Protein AF-A0AAD6SIY8-F1 (afdb_monomer_lite)

Sequence (251 aa):
MPLCNQGYLGLGIYFLGVPHLKVHQGAWITDSIAPKNWSFYHSHKRNKKHCLQLMDQTQQLLMGIIALYLEADGGRGLPPSKLNQVGIFTETLHKIHVFIEAQQSSSQAKAFFRQSEMNTLLEDCLDGLQRGLEFFQVRTNMDSIMSMQEEAHRAHQEILDMIEALSDGTSTNRASLKTGLYSGSHNRSNSISMLPTEPQIFHGRESELADILKLFNQGIPKIVILGAGGMGKTSLARTLLHHPNITAQYQ

InterPro domains:
  IPR027417 P-loop containing nucleoside triphosphate hydrolase [G3DSA:3.40.50.300] (183-251)
  IPR027417 P-loop containing nucleoside triphosphate hydrolase [SSF52540] (186-247)
  IPR036537 Adaptor protein Cbl, N-terminal domain superfamily [G3DSA:1.20.930.20] (32-142)
  IPR059179 MLKL-like, MCAfunc domain [cd21037] (45-167)

Structure (mmCIF, N/CA/C/O backbone):
data_AF-A0AAD6SIY8-F1
#
_entry.id   AF-A0AAD6SIY8-F1
#
loop_
_atom_site.group_PDB
_atom_site.id
_atom_site.type_symbol
_atom_site.label_atom_id
_atom_site.label_alt_id
_atom_site.label_comp_id
_atom_site.label_asym_id
_atom_site.label_entity_id
_atom_site.label_seq_id
_atom_site.pdbx_PDB_ins_code
_atom_site.Cartn_x
_atom_site.Cartn_y
_atom_site.Cartn_z
_atom_site.occupancy
_atom_site.B_iso_or_equiv
_atom_site.auth_seq_id
_atom_site.auth_comp_id
_atom_site.auth_asym_id
_atom_site.auth_atom_id
_atom_site.pdbx_PDB_model_num
ATOM 1 N N . MET A 1 1 ? -1.945 -32.437 26.497 1.00 35.28 1 MET A N 1
ATOM 2 C CA . MET A 1 1 ? -0.584 -32.243 25.957 1.00 35.28 1 MET A CA 1
ATOM 3 C C . MET A 1 1 ? -0.587 -30.991 25.094 1.00 35.28 1 MET A C 1
ATOM 5 O O . MET A 1 1 ? -1.272 -31.012 24.080 1.00 35.28 1 MET A O 1
ATOM 9 N N . PRO A 1 2 ? 0.068 -29.893 25.503 1.00 43.50 2 PRO A N 1
ATOM 10 C CA . PRO A 1 2 ? 0.175 -28.692 24.687 1.00 43.50 2 PRO A CA 1
ATOM 11 C C . PRO A 1 2 ? 1.605 -28.528 24.165 1.00 43.50 2 PRO A C 1
ATOM 13 O O . PRO A 1 2 ? 2.541 -28.465 24.951 1.00 43.50 2 PRO A O 1
ATOM 16 N N . LEU A 1 3 ? 1.768 -28.409 22.852 1.00 33.91 3 LEU A N 1
ATOM 17 C CA . LEU A 1 3 ? 2.932 -27.777 22.236 1.00 33.91 3 LEU A CA 1
ATOM 18 C C . LEU A 1 3 ? 2.457 -27.134 20.934 1.00 33.91 3 LEU A C 1
ATOM 20 O O . LEU A 1 3 ? 2.215 -27.826 19.952 1.00 33.91 3 LEU A O 1
ATOM 24 N N . CYS A 1 4 ? 2.331 -25.810 20.920 1.00 31.39 4 CYS A N 1
ATOM 25 C CA . CYS A 1 4 ? 2.625 -25.061 19.707 1.00 31.39 4 CYS A CA 1
ATOM 26 C C . CYS A 1 4 ? 3.254 -23.725 20.105 1.00 31.39 4 CYS A C 1
ATOM 28 O O . CYS A 1 4 ? 2.641 -22.885 20.759 1.00 31.39 4 CYS A O 1
ATOM 30 N N . ASN A 1 5 ? 4.537 -23.650 19.774 1.00 28.33 5 ASN A N 1
ATOM 31 C CA . ASN A 1 5 ? 5.551 -22.690 20.175 1.00 28.33 5 ASN A CA 1
ATOM 32 C C . ASN A 1 5 ? 5.205 -21.228 19.869 1.00 28.33 5 ASN A C 1
ATOM 34 O O . ASN A 1 5 ? 4.793 -20.884 18.762 1.00 28.33 5 ASN A O 1
ATOM 38 N N . GLN A 1 6 ? 5.518 -20.373 20.841 1.00 37.94 6 GLN A N 1
ATOM 39 C CA . GLN A 1 6 ? 5.793 -18.954 20.655 1.00 37.94 6 GLN A CA 1
ATOM 40 C C . GLN A 1 6 ? 7.089 -18.774 19.858 1.00 37.94 6 GLN A C 1
ATOM 42 O O . GLN A 1 6 ? 8.145 -19.258 20.256 1.00 37.94 6 GLN A O 1
ATOM 47 N N . GLY A 1 7 ? 7.009 -18.008 18.776 1.00 29.38 7 GLY A N 1
ATOM 48 C CA . GLY A 1 7 ? 8.156 -17.422 18.091 1.00 29.38 7 GLY A CA 1
ATOM 49 C C . GLY A 1 7 ? 7.878 -15.948 17.834 1.00 29.38 7 GLY A C 1
ATOM 50 O O . GLY A 1 7 ? 7.561 -15.573 16.713 1.00 29.38 7 GLY A O 1
ATOM 51 N N . TYR A 1 8 ? 7.935 -15.118 18.878 1.00 34.19 8 TYR A N 1
ATOM 52 C CA . TYR A 1 8 ? 7.859 -13.662 18.742 1.00 34.19 8 TYR A CA 1
ATOM 53 C C . TYR A 1 8 ? 9.263 -13.082 18.907 1.00 34.19 8 TYR A C 1
ATOM 55 O O . TYR A 1 8 ? 9.765 -12.937 20.020 1.00 34.19 8 TYR A O 1
ATOM 63 N N . LEU A 1 9 ? 9.900 -12.773 17.777 1.00 29.73 9 LEU A N 1
ATOM 64 C CA . LEU A 1 9 ? 11.094 -11.937 17.726 1.00 29.73 9 LEU A CA 1
ATOM 65 C C . LEU A 1 9 ? 10.700 -10.521 18.162 1.00 29.73 9 LEU A C 1
ATOM 67 O O . LEU A 1 9 ? 10.008 -9.805 17.441 1.00 29.73 9 LEU A O 1
ATOM 71 N N . GLY A 1 10 ? 11.116 -10.131 19.365 1.00 29.42 10 GLY A N 1
ATOM 72 C CA . GLY A 1 10 ? 11.052 -8.745 19.808 1.00 29.42 10 GLY A CA 1
ATOM 73 C C . GLY A 1 10 ? 12.084 -7.918 19.048 1.00 29.42 10 GLY A C 1
ATOM 74 O O . GLY A 1 10 ? 13.240 -7.863 19.455 1.00 29.42 10 GLY A O 1
ATOM 75 N N . LEU A 1 11 ? 11.676 -7.281 17.948 1.00 30.30 11 LEU A N 1
ATOM 76 C CA . LEU A 1 11 ? 12.453 -6.199 17.346 1.00 30.30 11 LEU A CA 1
ATOM 77 C C . LEU A 1 11 ? 12.314 -4.952 18.229 1.00 30.30 11 LEU A C 1
ATOM 79 O O . LEU A 1 11 ? 11.362 -4.185 18.108 1.00 30.30 11 LEU A O 1
ATOM 83 N N . GLY A 1 12 ? 13.271 -4.758 19.135 1.00 31.78 12 GLY A N 1
ATOM 84 C CA . GLY A 1 12 ? 13.512 -3.457 19.749 1.00 31.78 12 GLY A CA 1
ATOM 85 C C . GLY A 1 12 ? 14.139 -2.532 18.711 1.00 31.78 12 GLY A C 1
ATOM 86 O O . GLY A 1 12 ? 15.336 -2.621 18.448 1.00 31.78 12 GLY A O 1
ATOM 87 N N . ILE A 1 13 ? 13.333 -1.672 18.087 1.00 38.69 13 ILE A N 1
ATOM 88 C CA . ILE A 1 13 ? 13.828 -0.630 17.182 1.00 38.69 13 ILE A CA 1
ATOM 89 C C . ILE A 1 13 ? 14.316 0.529 18.048 1.00 38.69 13 ILE A C 1
ATOM 91 O O . ILE A 1 13 ? 13.550 1.403 18.446 1.00 38.69 13 ILE A O 1
ATOM 95 N N . TYR A 1 14 ? 15.605 0.526 18.369 1.00 37.81 14 TYR A N 1
ATOM 96 C CA . TYR A 1 14 ? 16.248 1.687 18.966 1.00 37.81 14 TYR A CA 1
ATOM 97 C C . TYR A 1 14 ? 16.491 2.719 17.861 1.00 37.81 14 TYR A C 1
ATOM 99 O O . TYR A 1 14 ? 17.337 2.517 16.993 1.00 37.81 14 TYR A O 1
ATOM 107 N N . PHE A 1 15 ? 15.754 3.833 17.895 1.00 39.16 15 PHE A N 1
ATOM 108 C CA . PHE A 1 15 ? 16.019 5.030 17.085 1.00 39.16 15 PHE A CA 1
ATOM 109 C C . PHE A 1 15 ? 17.324 5.707 17.552 1.00 39.16 15 PHE A C 1
ATOM 111 O O . PHE A 1 15 ? 17.324 6.781 18.150 1.00 39.16 15 PHE A O 1
ATOM 118 N N . LEU A 1 16 ? 18.459 5.055 17.317 1.00 34.38 16 LEU A N 1
ATOM 119 C CA . LEU A 1 16 ? 19.796 5.596 17.542 1.00 34.38 16 LEU A CA 1
ATOM 120 C C . LEU A 1 16 ? 20.252 6.274 16.248 1.00 34.38 16 LEU A C 1
ATOM 122 O O . LEU A 1 16 ? 20.915 5.655 15.428 1.00 34.38 16 LEU A O 1
ATOM 126 N N . GLY A 1 17 ? 19.865 7.531 16.023 1.00 32.25 17 GLY A N 1
ATOM 127 C CA . GLY A 1 17 ? 20.372 8.236 14.836 1.00 32.25 17 GLY A CA 1
ATOM 128 C C . GLY A 1 17 ? 19.824 9.623 14.526 1.00 32.25 17 GLY A C 1
ATOM 129 O O . GLY A 1 17 ? 20.346 10.276 13.630 1.00 32.25 17 GLY A O 1
ATOM 130 N N . VAL A 1 18 ? 18.814 10.124 15.244 1.00 40.75 18 VAL A N 1
ATOM 131 C CA . VAL A 1 18 ? 18.314 11.490 15.021 1.00 40.75 18 VAL A CA 1
ATOM 132 C C . VAL A 1 18 ? 18.740 12.377 16.193 1.00 40.75 18 VAL A C 1
ATOM 134 O O . VAL A 1 18 ? 18.085 12.339 17.232 1.00 40.75 18 VAL A O 1
ATOM 137 N N . PRO A 1 19 ? 19.783 13.221 16.063 1.00 40.75 19 PRO A N 1
ATOM 138 C CA . PRO A 1 19 ? 20.216 14.109 17.150 1.00 40.75 19 PRO A CA 1
ATOM 139 C C . PRO A 1 19 ? 19.151 15.147 17.563 1.00 40.75 19 PRO A C 1
ATOM 141 O O . PRO A 1 19 ? 19.290 15.794 18.596 1.00 40.75 19 PRO A O 1
ATOM 144 N N . HIS A 1 20 ? 18.060 15.273 16.797 1.00 42.09 20 HIS A N 1
ATOM 145 C CA . HIS A 1 20 ? 16.927 16.158 17.081 1.00 42.09 20 HIS A CA 1
ATOM 146 C C . HIS A 1 20 ? 15.643 15.465 17.573 1.00 42.09 20 HIS A C 1
ATOM 148 O O . HIS A 1 20 ? 14.738 16.162 18.032 1.00 42.09 20 HIS A O 1
ATOM 154 N N . LEU A 1 21 ? 15.549 14.130 17.544 1.00 39.16 21 LEU A N 1
ATOM 155 C CA . LEU A 1 21 ? 14.435 13.404 18.158 1.00 39.16 21 LEU A CA 1
ATOM 156 C C . LEU A 1 21 ? 14.907 12.978 19.549 1.00 39.16 21 LEU A C 1
ATOM 158 O O . LEU A 1 21 ? 15.669 12.026 19.695 1.00 39.16 21 LEU A O 1
ATOM 162 N N . LYS A 1 22 ? 14.535 13.745 20.581 1.00 39.34 22 LYS A N 1
ATOM 163 C CA . LYS A 1 22 ? 14.931 13.453 21.968 1.00 39.34 22 LYS A CA 1
ATOM 164 C C . LYS A 1 22 ? 14.643 11.979 22.276 1.00 39.34 22 LYS A C 1
ATOM 166 O O . LYS A 1 22 ? 13.520 11.527 22.078 1.00 39.34 22 LYS A O 1
ATOM 171 N N . VAL A 1 23 ? 15.636 11.273 22.823 1.00 44.53 23 VAL A N 1
ATOM 172 C CA . VAL A 1 23 ? 15.606 9.849 23.233 1.00 44.53 23 VAL A CA 1
ATOM 173 C C . VAL A 1 23 ? 14.325 9.462 24.000 1.00 44.53 23 VAL A C 1
ATOM 175 O O . VAL A 1 23 ? 13.845 8.338 23.898 1.00 44.53 23 VAL A O 1
ATOM 178 N N . HIS A 1 24 ? 13.707 10.423 24.691 1.00 39.53 24 HIS A N 1
ATOM 179 C CA . HIS A 1 24 ? 12.425 10.272 25.379 1.00 39.53 24 HIS A CA 1
ATOM 180 C C . HIS A 1 24 ? 11.218 9.943 24.475 1.00 39.53 24 HIS A C 1
ATOM 182 O O . HIS A 1 24 ? 10.298 9.270 24.928 1.00 39.53 24 HIS A O 1
ATOM 188 N N . GLN A 1 25 ? 11.192 10.406 23.220 1.00 40.41 25 GLN A N 1
ATOM 189 C CA . GLN A 1 25 ? 10.086 10.147 22.286 1.00 40.41 25 GLN A CA 1
ATOM 190 C C . GLN A 1 25 ? 10.213 8.776 21.607 1.00 40.41 25 GLN A C 1
ATOM 192 O O . GLN A 1 25 ? 9.204 8.112 21.391 1.00 40.41 25 GLN A O 1
ATOM 197 N N . GLY A 1 26 ? 11.439 8.314 21.332 1.00 42.16 26 GLY A N 1
ATOM 198 C CA . GLY A 1 26 ? 11.684 7.003 20.715 1.00 42.16 26 GLY A CA 1
ATOM 199 C C . GLY A 1 26 ? 11.295 5.829 21.619 1.00 42.16 26 GLY A C 1
ATOM 200 O O . GLY A 1 26 ? 10.657 4.890 21.151 1.00 42.16 26 GLY A O 1
ATOM 201 N N . ALA A 1 27 ? 11.598 5.919 22.920 1.00 48.34 27 ALA A N 1
ATOM 202 C CA . ALA A 1 27 ? 11.209 4.903 23.903 1.00 48.34 27 ALA A CA 1
ATOM 203 C C . ALA A 1 27 ? 9.679 4.799 24.074 1.00 48.34 27 ALA A C 1
ATOM 205 O O . ALA A 1 27 ? 9.134 3.703 24.191 1.00 48.34 27 ALA A O 1
ATOM 206 N N . TRP A 1 28 ? 8.967 5.933 24.011 1.00 48.97 28 TRP A N 1
ATOM 207 C CA . TRP A 1 28 ? 7.503 5.952 24.086 1.00 48.97 28 TRP A CA 1
ATOM 208 C C . TRP A 1 28 ? 6.845 5.260 22.887 1.00 48.97 28 TRP A C 1
ATOM 210 O O . TRP A 1 28 ? 5.861 4.544 23.066 1.00 48.97 28 TRP A O 1
ATOM 220 N N . ILE A 1 29 ? 7.392 5.432 21.678 1.00 50.47 29 ILE A N 1
ATOM 221 C CA . ILE A 1 29 ? 6.881 4.777 20.464 1.00 50.47 29 ILE A CA 1
ATOM 222 C C . ILE A 1 29 ? 7.016 3.256 20.599 1.00 50.47 29 ILE A C 1
ATOM 224 O O . ILE A 1 29 ? 6.054 2.536 20.347 1.00 50.47 29 ILE A O 1
ATOM 228 N N . THR A 1 30 ? 8.165 2.753 21.058 1.00 52.38 30 THR A N 1
ATOM 229 C CA . THR A 1 30 ? 8.372 1.306 21.233 1.00 52.38 30 THR A CA 1
ATOM 230 C C . THR A 1 30 ? 7.507 0.705 22.342 1.00 52.38 30 THR A C 1
ATOM 232 O O . THR A 1 30 ? 6.964 -0.383 22.152 1.00 52.38 30 THR A O 1
ATOM 235 N N . ASP A 1 31 ? 7.313 1.412 23.460 1.00 52.19 31 ASP A N 1
ATOM 236 C CA . ASP A 1 31 ? 6.509 0.918 24.589 1.00 52.19 31 ASP A CA 1
ATOM 237 C C . ASP A 1 31 ? 4.993 1.014 24.331 1.00 52.19 31 ASP A C 1
ATOM 239 O O . ASP A 1 31 ? 4.232 0.130 24.733 1.00 52.19 31 ASP A O 1
ATOM 243 N N . SER A 1 32 ? 4.539 2.038 23.600 1.00 49.91 32 SER A N 1
ATOM 244 C CA . SER A 1 32 ? 3.119 2.227 23.249 1.00 49.91 32 SER A CA 1
ATOM 245 C C . SER A 1 32 ? 2.648 1.294 22.128 1.00 49.91 32 SER A C 1
ATOM 247 O O . SER A 1 32 ? 1.470 0.937 22.063 1.00 49.91 32 SER A O 1
ATOM 249 N N . ILE A 1 33 ? 3.569 0.876 21.253 1.00 52.91 33 ILE A N 1
ATOM 250 C CA . ILE A 1 33 ? 3.318 -0.020 20.108 1.00 52.91 33 ILE A CA 1
ATOM 251 C C . ILE A 1 33 ? 3.645 -1.483 20.474 1.00 52.91 33 ILE A C 1
ATOM 253 O O . ILE A 1 33 ? 3.417 -2.404 19.691 1.00 52.91 33 ILE A O 1
ATOM 257 N N . ALA A 1 34 ? 4.136 -1.742 21.691 1.00 55.41 34 ALA A N 1
ATOM 258 C CA . ALA A 1 34 ? 4.460 -3.089 22.133 1.00 55.41 34 ALA A CA 1
ATOM 259 C C . ALA A 1 34 ? 3.216 -4.014 22.078 1.00 55.41 34 ALA A C 1
ATOM 261 O O . ALA A 1 34 ? 2.186 -3.708 22.691 1.00 55.41 34 ALA A O 1
ATOM 262 N N . PRO A 1 35 ? 3.319 -5.210 21.458 1.00 49.53 35 PRO A N 1
ATOM 263 C CA . PRO A 1 35 ? 2.199 -6.144 21.269 1.00 49.53 35 PRO A CA 1
ATOM 264 C C . PRO A 1 35 ? 1.457 -6.537 22.556 1.00 49.53 35 PRO A C 1
ATOM 266 O O . PRO A 1 35 ? 0.299 -6.952 22.516 1.00 49.53 35 PRO A O 1
ATOM 269 N N . LYS A 1 36 ? 2.111 -6.405 23.719 1.00 54.62 36 LYS A N 1
ATOM 270 C CA . LYS A 1 36 ? 1.536 -6.732 25.031 1.00 54.62 36 LYS A CA 1
ATOM 271 C C . LYS A 1 36 ? 0.293 -5.891 25.346 1.00 54.62 36 LYS A C 1
ATOM 273 O O . LYS A 1 36 ? -0.689 -6.450 25.833 1.00 54.62 36 LYS A O 1
ATOM 278 N N . ASN A 1 37 ? 0.285 -4.608 24.976 1.00 52.66 37 ASN A N 1
ATOM 279 C CA . ASN A 1 37 ? -0.869 -3.722 25.173 1.00 52.66 37 ASN A CA 1
ATOM 280 C C . ASN A 1 37 ? -2.000 -3.980 24.162 1.00 52.66 37 ASN A C 1
ATOM 282 O O . ASN A 1 37 ? -3.137 -3.561 24.376 1.00 52.66 37 ASN A O 1
ATOM 286 N N . TRP A 1 38 ? -1.728 -4.711 23.078 1.00 60.03 38 TRP A N 1
ATOM 287 C CA . TRP A 1 38 ? -2.687 -4.926 21.991 1.00 60.03 38 TRP A CA 1
ATOM 288 C C . TRP A 1 38 ? -3.579 -6.152 22.178 1.00 60.03 38 TRP A C 1
ATOM 290 O O . TRP A 1 38 ? -4.653 -6.236 21.583 1.00 60.03 38 TRP A O 1
ATOM 300 N N . SER A 1 39 ? -3.209 -7.067 23.077 1.00 58.00 39 SER A N 1
ATOM 301 C CA . SER A 1 39 ? -4.068 -8.187 23.492 1.00 58.00 39 SER A CA 1
ATOM 302 C C . SER A 1 39 ? -5.438 -7.724 24.027 1.00 58.00 39 SER A C 1
ATOM 304 O O . SER A 1 39 ? -6.445 -8.416 23.869 1.00 58.00 39 SER A O 1
ATOM 306 N N . PHE A 1 40 ? -5.506 -6.502 24.565 1.00 57.16 40 PHE A N 1
ATOM 307 C CA . PHE A 1 40 ? -6.725 -5.859 25.057 1.00 57.16 40 PHE A CA 1
ATOM 308 C C . PHE A 1 40 ? -7.750 -5.539 23.950 1.00 57.16 40 PHE A C 1
ATOM 310 O O . PHE A 1 40 ? -8.963 -5.599 24.187 1.00 57.16 40 PHE A O 1
ATOM 317 N N . TYR A 1 41 ? -7.291 -5.272 22.722 1.00 57.53 41 TYR A N 1
ATOM 318 C CA . TYR A 1 41 ? -8.153 -4.951 21.577 1.00 57.53 41 TYR A CA 1
ATOM 319 C C . TYR A 1 41 ? -8.981 -6.137 21.092 1.00 57.53 41 TYR A C 1
ATOM 321 O O . TYR A 1 41 ? -10.099 -5.958 20.608 1.00 57.53 41 TYR A O 1
ATOM 329 N N . HIS A 1 42 ? -8.488 -7.362 21.283 1.00 54.16 42 HIS A N 1
ATOM 330 C CA . HIS A 1 42 ? -9.260 -8.563 20.972 1.00 54.16 42 HIS A CA 1
ATOM 331 C C . HIS A 1 42 ? -10.462 -8.762 21.908 1.00 54.16 42 HIS A C 1
ATOM 333 O O . HIS A 1 42 ? -11.425 -9.426 21.517 1.00 54.16 42 HIS A O 1
ATOM 339 N N . SER A 1 43 ? -10.427 -8.168 23.106 1.00 52.34 43 SER A N 1
ATOM 340 C CA . SER A 1 43 ? -11.459 -8.311 24.140 1.00 52.34 43 SER A CA 1
ATOM 341 C C . SER A 1 43 ? -12.617 -7.308 23.992 1.00 52.34 43 SER A C 1
ATOM 343 O O . SER A 1 43 ? -13.747 -7.579 24.408 1.00 52.34 43 SER A O 1
ATOM 345 N N . HIS A 1 44 ? -12.391 -6.159 23.344 1.00 59.34 44 HIS A N 1
ATOM 346 C CA . HIS A 1 44 ? -13.409 -5.113 23.206 1.00 59.34 44 HIS A CA 1
ATOM 347 C C . HIS A 1 44 ? -14.389 -5.413 22.060 1.00 59.34 44 HIS A C 1
ATOM 349 O O . HIS A 1 44 ? -14.053 -5.353 20.880 1.00 59.34 44 HIS A O 1
ATOM 355 N N . LYS A 1 45 ? -15.648 -5.730 22.405 1.00 60.28 45 LYS A N 1
ATOM 356 C CA . LYS A 1 45 ? -16.719 -6.046 21.434 1.00 60.28 45 LYS A CA 1
ATOM 357 C C . LYS A 1 45 ? -17.188 -4.844 20.600 1.00 60.28 45 LYS A C 1
ATOM 359 O O . LYS A 1 45 ? -17.757 -5.047 19.531 1.00 60.28 45 LYS A O 1
ATOM 364 N N . ARG A 1 46 ? -16.989 -3.606 21.068 1.00 63.66 46 ARG A N 1
ATOM 365 C CA . ARG A 1 46 ? -17.430 -2.383 20.370 1.00 63.66 46 ARG A CA 1
ATOM 366 C C . ARG A 1 46 ? -16.312 -1.859 19.467 1.00 63.66 46 ARG A C 1
ATOM 368 O O . ARG A 1 46 ? -15.161 -1.842 19.876 1.00 63.66 46 ARG A O 1
ATOM 375 N N . ASN A 1 47 ? -16.655 -1.465 18.239 1.00 69.38 47 ASN A N 1
ATOM 376 C CA . ASN A 1 47 ? -15.737 -0.911 17.230 1.00 69.38 47 ASN A CA 1
ATOM 377 C C . ASN A 1 47 ? -14.526 -1.786 16.848 1.00 69.38 47 ASN A C 1
ATOM 379 O O . ASN A 1 47 ? -13.583 -1.293 16.236 1.00 69.38 47 ASN A O 1
ATOM 383 N N . LYS A 1 48 ? -14.584 -3.103 17.097 1.00 77.81 48 LYS A N 1
ATOM 384 C CA . LYS A 1 48 ? -13.503 -4.055 16.785 1.00 77.81 48 LYS A CA 1
ATOM 385 C C . LYS A 1 48 ? -12.951 -3.909 15.361 1.00 77.81 48 LYS A C 1
ATOM 387 O O . LYS A 1 48 ? -11.741 -3.929 15.181 1.00 77.81 48 LYS A O 1
ATOM 392 N N . LYS A 1 49 ? -13.824 -3.744 14.358 1.00 80.19 49 LYS A N 1
ATOM 393 C CA . LYS A 1 49 ? -13.413 -3.576 12.953 1.00 80.19 49 LYS A CA 1
ATOM 394 C C . LYS A 1 49 ? -12.528 -2.339 12.762 1.00 80.19 49 LYS A C 1
ATOM 396 O O . LYS A 1 49 ? -11.462 -2.449 12.172 1.00 80.19 49 LYS A O 1
ATOM 401 N N . HIS A 1 50 ? -12.955 -1.201 13.299 1.00 76.44 50 HIS A N 1
ATOM 402 C CA . HIS A 1 50 ? -12.241 0.067 13.185 1.00 76.44 50 HIS A CA 1
ATOM 403 C C . HIS A 1 50 ? -10.901 0.040 13.922 1.00 76.44 50 HIS A C 1
ATOM 405 O O . HIS A 1 50 ? -9.899 0.479 13.376 1.00 76.44 50 HIS A O 1
ATOM 411 N N . CYS A 1 51 ? -10.852 -0.549 15.120 1.00 75.81 51 CYS A N 1
ATOM 412 C CA . CYS A 1 51 ? -9.597 -0.691 15.855 1.00 75.81 51 CYS A CA 1
ATOM 413 C C . CYS A 1 51 ? -8.600 -1.605 15.129 1.00 75.81 51 CYS A C 1
ATOM 415 O O . CYS A 1 51 ? -7.419 -1.285 15.064 1.00 75.81 51 CYS A O 1
ATOM 417 N N . LEU A 1 52 ? -9.069 -2.718 14.552 1.00 80.75 52 LEU A N 1
ATOM 418 C CA . LEU A 1 52 ? -8.215 -3.598 13.748 1.00 80.75 52 LEU A CA 1
ATOM 419 C C . LEU A 1 52 ? -7.671 -2.876 12.509 1.00 80.75 52 LEU A C 1
ATOM 421 O O . LEU A 1 52 ? -6.492 -3.011 12.205 1.00 80.75 52 LEU A O 1
ATOM 425 N N . GLN A 1 53 ? -8.504 -2.084 11.832 1.00 83.62 53 GLN A N 1
ATOM 426 C CA . GLN A 1 53 ? -8.077 -1.283 10.684 1.00 83.62 53 GLN A CA 1
ATOM 427 C C . GLN A 1 53 ? -7.045 -0.215 11.078 1.00 83.62 53 GLN A C 1
ATOM 429 O O . GLN A 1 53 ? -6.029 -0.071 10.408 1.00 83.62 53 GLN A O 1
ATOM 434 N N . LEU A 1 54 ? -7.271 0.485 12.191 1.00 82.75 54 LEU A N 1
ATOM 435 C CA . LEU A 1 54 ? -6.349 1.484 12.735 1.00 82.75 54 LEU A CA 1
ATOM 436 C C . LEU A 1 54 ? -4.974 0.874 13.054 1.00 82.75 54 LEU A C 1
ATOM 438 O O . LEU A 1 54 ? -3.935 1.475 12.773 1.00 82.75 54 LEU A O 1
ATOM 442 N N . MET A 1 55 ? -4.970 -0.332 13.629 1.00 81.88 55 MET A N 1
ATOM 443 C CA . MET A 1 55 ? -3.751 -1.084 13.925 1.00 81.88 55 MET A CA 1
ATOM 444 C C . MET A 1 55 ? -3.011 -1.487 12.651 1.00 81.88 55 MET A C 1
ATOM 446 O O . MET A 1 55 ? -1.808 -1.256 12.556 1.00 81.88 55 MET A O 1
ATOM 450 N N . ASP A 1 56 ? -3.722 -2.054 11.676 1.00 83.12 56 ASP A N 1
ATOM 451 C CA . ASP A 1 56 ? -3.137 -2.476 10.403 1.00 83.12 56 ASP A CA 1
ATOM 452 C C . ASP A 1 56 ? -2.506 -1.289 9.659 1.00 83.12 56 ASP A C 1
ATOM 454 O O . ASP A 1 56 ? -1.338 -1.340 9.272 1.00 83.12 56 ASP A O 1
ATOM 458 N N . GLN A 1 57 ? -3.219 -0.162 9.567 1.00 84.50 57 GLN A N 1
ATOM 459 C CA . GLN A 1 57 ? -2.698 1.056 8.940 1.00 84.50 57 GLN A CA 1
ATOM 460 C C . GLN A 1 57 ? -1.477 1.620 9.677 1.00 84.50 57 GLN A C 1
ATOM 462 O O . GLN A 1 57 ? -0.497 2.019 9.048 1.00 84.50 57 GLN A O 1
ATOM 467 N N . THR A 1 58 ? -1.504 1.619 11.012 1.00 84.44 58 THR A N 1
ATOM 468 C CA . THR A 1 58 ? -0.373 2.066 11.836 1.00 84.44 58 THR A CA 1
ATOM 469 C C . THR A 1 58 ? 0.855 1.180 11.616 1.00 84.44 58 THR A C 1
ATOM 471 O O . THR A 1 58 ? 1.966 1.691 11.472 1.00 84.44 58 THR A O 1
ATOM 474 N N . GLN A 1 59 ? 0.667 -0.141 11.546 1.00 84.44 59 GLN A N 1
ATOM 4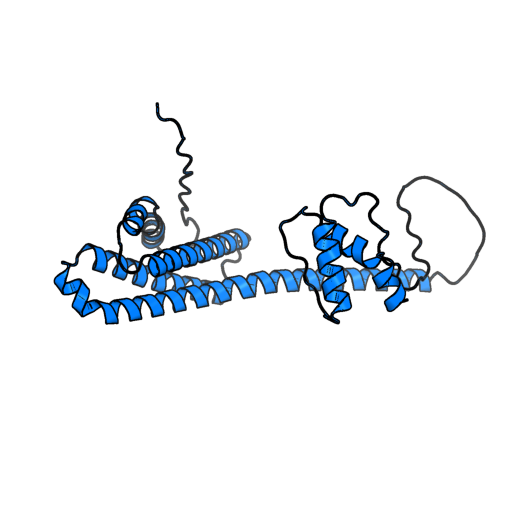75 C CA . GLN A 1 59 ? 1.742 -1.091 11.271 1.00 84.44 59 GLN A CA 1
ATOM 476 C C . GLN A 1 59 ? 2.344 -0.866 9.880 1.00 84.44 59 GLN A C 1
ATOM 478 O O . GLN A 1 59 ? 3.567 -0.784 9.754 1.00 84.44 59 GLN A O 1
ATOM 483 N N . GLN A 1 60 ? 1.509 -0.747 8.845 1.00 80.00 60 GLN A N 1
ATOM 484 C CA . GLN A 1 60 ? 1.975 -0.495 7.480 1.00 80.00 60 GLN A CA 1
ATOM 485 C C . GLN A 1 60 ? 2.795 0.795 7.395 1.00 80.00 60 GLN A C 1
ATOM 487 O O . GLN A 1 60 ? 3.859 0.825 6.774 1.00 80.00 60 GLN A O 1
ATOM 492 N N . LEU A 1 61 ? 2.338 1.854 8.064 1.00 82.31 61 LEU A N 1
ATOM 493 C CA . LEU A 1 61 ? 3.027 3.132 8.029 1.00 82.31 61 LEU A CA 1
ATOM 494 C C . LEU A 1 61 ? 4.354 3.097 8.795 1.00 82.31 61 LEU A C 1
ATOM 496 O O . LEU A 1 61 ? 5.352 3.642 8.324 1.00 82.31 61 LEU A O 1
ATOM 500 N N . LEU A 1 62 ? 4.397 2.403 9.936 1.00 83.75 62 LEU A N 1
ATOM 501 C CA . LEU A 1 62 ? 5.631 2.192 10.689 1.00 83.75 62 LEU A CA 1
ATOM 502 C C . LEU A 1 62 ? 6.674 1.452 9.841 1.00 83.75 62 LEU A C 1
ATOM 504 O O . LEU A 1 62 ? 7.833 1.859 9.808 1.00 83.75 62 LEU A O 1
ATOM 508 N N . MET A 1 63 ? 6.256 0.418 9.104 1.00 81.81 63 MET A N 1
ATOM 509 C CA . MET A 1 63 ? 7.129 -0.294 8.166 1.00 81.81 63 MET A CA 1
ATOM 510 C C . MET A 1 63 ? 7.655 0.626 7.058 1.00 81.81 63 MET A C 1
ATOM 512 O O . MET A 1 63 ? 8.843 0.574 6.743 1.00 81.81 63 MET A O 1
ATOM 516 N N . GLY A 1 64 ? 6.809 1.507 6.514 1.00 81.81 64 GLY A N 1
ATOM 517 C CA . GLY A 1 64 ? 7.224 2.511 5.530 1.00 81.81 64 GLY A CA 1
ATOM 518 C C . GLY A 1 64 ? 8.259 3.494 6.083 1.00 81.81 64 GLY A C 1
ATOM 519 O O . GLY A 1 64 ? 9.248 3.799 5.421 1.00 81.81 64 GLY A O 1
ATOM 520 N N . ILE A 1 65 ? 8.083 3.944 7.328 1.00 82.38 65 ILE A N 1
ATOM 521 C CA . ILE A 1 65 ? 9.050 4.818 8.002 1.00 82.38 65 ILE A CA 1
ATOM 522 C C . ILE A 1 65 ? 10.374 4.085 8.231 1.00 82.38 65 ILE A C 1
ATOM 524 O O . ILE A 1 65 ? 11.425 4.642 7.934 1.00 82.38 65 ILE A O 1
ATOM 528 N N . ILE A 1 66 ? 10.348 2.838 8.709 1.00 83.00 66 ILE A N 1
ATOM 529 C CA . ILE A 1 66 ? 11.567 2.038 8.907 1.00 83.00 66 ILE A CA 1
ATOM 530 C C . ILE A 1 66 ? 12.330 1.885 7.588 1.00 83.00 66 ILE A C 1
ATOM 532 O O . ILE A 1 66 ? 13.537 2.114 7.562 1.00 83.00 66 ILE A O 1
ATOM 536 N N . ALA A 1 67 ? 11.637 1.562 6.492 1.00 81.62 67 ALA A N 1
ATOM 537 C CA . ALA A 1 67 ? 12.251 1.461 5.169 1.00 81.62 67 ALA A CA 1
ATOM 538 C C . ALA A 1 67 ? 12.936 2.776 4.758 1.00 81.62 67 ALA A C 1
ATOM 540 O O . ALA A 1 67 ? 14.095 2.768 4.352 1.00 81.62 67 ALA A O 1
ATOM 541 N N . LEU A 1 68 ? 12.275 3.918 4.974 1.00 80.88 68 LEU A N 1
ATOM 542 C CA . LEU A 1 68 ? 12.862 5.232 4.708 1.00 80.88 68 LEU A CA 1
ATOM 543 C C . LEU A 1 68 ? 14.103 5.541 5.545 1.00 80.88 68 LEU A C 1
ATOM 545 O O . LEU A 1 68 ? 15.006 6.226 5.065 1.00 80.88 68 LEU A O 1
ATOM 549 N N . TYR A 1 69 ? 14.137 5.089 6.797 1.00 80.00 69 TYR A N 1
ATOM 550 C CA . TYR A 1 69 ? 15.311 5.249 7.650 1.00 80.00 69 TYR A CA 1
ATOM 551 C C . TYR A 1 69 ? 16.475 4.382 7.173 1.00 80.00 69 TYR A C 1
ATOM 553 O O . TYR A 1 69 ? 17.603 4.865 7.149 1.00 80.00 69 TYR A O 1
ATOM 561 N N . LEU A 1 70 ? 16.203 3.145 6.748 1.00 81.00 70 LEU A N 1
ATOM 562 C CA . LEU A 1 70 ? 17.220 2.249 6.192 1.00 81.00 70 LEU A CA 1
ATOM 563 C C . LEU A 1 70 ? 17.799 2.782 4.871 1.00 81.00 70 LEU A C 1
ATOM 565 O O . LEU A 1 70 ? 18.991 2.646 4.625 1.00 81.00 70 LEU A O 1
ATOM 569 N N . GLU A 1 71 ? 16.991 3.445 4.042 1.00 76.88 71 GLU A N 1
ATOM 570 C CA . GLU A 1 71 ? 17.468 4.108 2.818 1.00 76.88 71 GLU A CA 1
ATOM 571 C C . GLU A 1 71 ? 18.302 5.371 3.094 1.00 76.88 71 GLU A C 1
ATOM 573 O O . GLU A 1 71 ? 19.161 5.748 2.295 1.00 76.88 71 GLU A O 1
ATOM 578 N N . ALA A 1 72 ? 18.063 6.050 4.219 1.00 74.44 72 ALA A N 1
ATOM 579 C CA . ALA A 1 72 ? 18.740 7.298 4.571 1.00 74.44 72 ALA A CA 1
ATOM 580 C C . ALA A 1 72 ? 20.177 7.105 5.104 1.00 74.44 72 ALA A C 1
ATOM 582 O O . ALA A 1 72 ? 20.867 8.100 5.352 1.00 74.44 72 ALA A O 1
ATOM 583 N N . ASP A 1 73 ? 20.649 5.859 5.233 1.00 62.31 73 ASP A N 1
ATOM 584 C CA . ASP A 1 73 ? 21.934 5.472 5.844 1.00 62.31 73 ASP A CA 1
ATOM 585 C C . ASP A 1 73 ? 23.182 5.958 5.061 1.00 62.31 73 ASP A C 1
ATOM 587 O O . ASP A 1 73 ? 24.320 5.825 5.498 1.00 62.31 73 ASP A O 1
ATOM 591 N N . GLY A 1 74 ? 22.990 6.641 3.926 1.00 69.56 74 GLY A N 1
ATOM 592 C CA . GLY A 1 74 ? 24.043 7.349 3.184 1.00 69.56 74 GLY A CA 1
ATOM 593 C C . GLY A 1 74 ? 24.482 8.699 3.780 1.00 69.56 74 GLY A C 1
ATOM 594 O O . GLY A 1 74 ? 25.070 9.511 3.064 1.00 69.56 74 GLY A O 1
ATOM 595 N N . GLY A 1 75 ? 24.143 9.002 5.038 1.00 68.06 75 GLY A N 1
ATOM 596 C CA . GLY A 1 75 ? 24.585 10.207 5.761 1.00 68.06 75 GLY A CA 1
ATOM 597 C C . GLY A 1 75 ? 23.946 11.535 5.327 1.00 68.06 75 GLY A C 1
ATOM 598 O O . GLY A 1 75 ? 24.268 12.579 5.890 1.00 68.06 75 GLY A O 1
ATOM 599 N N . ARG A 1 76 ? 23.025 11.532 4.353 1.00 73.19 76 ARG A N 1
ATOM 600 C CA . ARG A 1 76 ? 22.390 12.766 3.837 1.00 73.19 76 ARG A CA 1
ATOM 601 C C . ARG A 1 76 ? 21.181 13.243 4.644 1.00 73.19 76 ARG A C 1
ATOM 603 O O . ARG A 1 76 ? 20.644 14.307 4.348 1.00 73.19 76 ARG A O 1
ATOM 610 N N . GLY A 1 77 ? 20.777 12.497 5.671 1.00 77.62 77 GLY A N 1
ATOM 611 C CA . GLY A 1 77 ? 19.580 12.801 6.450 1.00 77.62 77 GLY A CA 1
ATOM 612 C C . GLY A 1 77 ? 18.292 12.695 5.624 1.00 77.62 77 GLY A C 1
ATOM 613 O O . GLY A 1 77 ? 18.299 12.535 4.403 1.00 77.62 77 GLY A O 1
ATOM 614 N N . LEU A 1 78 ? 17.151 12.761 6.306 1.00 79.69 78 LEU A N 1
ATOM 615 C CA . LEU A 1 78 ? 15.849 12.744 5.645 1.00 79.69 78 LEU A CA 1
ATOM 616 C C . LEU A 1 78 ? 15.538 14.133 5.061 1.00 79.69 78 LEU A C 1
ATOM 618 O O . LEU A 1 78 ? 15.688 15.134 5.766 1.00 79.69 78 LEU A O 1
ATOM 622 N N . PRO A 1 79 ? 15.051 14.229 3.810 1.00 81.06 79 PRO A N 1
ATOM 623 C CA . PRO A 1 79 ? 14.617 15.500 3.246 1.00 81.06 79 PRO A CA 1
ATOM 624 C C . PRO A 1 79 ? 13.488 16.127 4.090 1.00 81.06 79 PRO A C 1
ATOM 626 O O . PRO A 1 79 ? 12.646 15.393 4.621 1.00 81.06 79 PRO A O 1
ATOM 629 N N . PRO A 1 80 ? 13.387 17.471 4.160 1.00 79.69 80 PRO A N 1
ATOM 630 C CA . PRO A 1 80 ? 12.423 18.170 5.023 1.00 79.69 80 PRO A CA 1
ATOM 631 C C . PRO A 1 80 ? 10.965 17.750 4.803 1.00 79.69 80 PRO A C 1
ATOM 633 O O . PRO A 1 80 ? 10.182 17.668 5.746 1.00 79.69 80 PRO A O 1
ATOM 636 N N . SER A 1 81 ? 10.608 17.414 3.559 1.00 79.44 81 SER A N 1
ATOM 637 C CA . SER A 1 81 ? 9.272 16.911 3.223 1.00 79.44 81 SER A CA 1
ATOM 638 C C . SER A 1 81 ? 8.950 15.570 3.889 1.00 79.44 81 SER A C 1
ATOM 640 O O . SER A 1 81 ? 7.816 15.379 4.315 1.00 79.44 81 SER A O 1
ATOM 642 N N . LYS A 1 82 ? 9.928 14.661 4.029 1.00 80.81 82 LYS A N 1
ATOM 643 C CA . LYS A 1 82 ? 9.751 13.379 4.732 1.00 80.81 82 LYS A CA 1
ATOM 644 C C . LYS A 1 82 ? 9.665 13.601 6.248 1.00 80.81 82 LYS A C 1
ATOM 646 O O . LYS A 1 82 ? 8.811 13.004 6.894 1.00 80.81 82 LYS A O 1
ATOM 651 N N . LEU A 1 83 ? 10.467 14.515 6.801 1.00 82.88 83 LEU A N 1
ATOM 652 C CA . LEU A 1 83 ? 10.416 14.867 8.229 1.00 82.88 83 LEU A CA 1
ATOM 653 C C . LEU A 1 83 ? 9.060 15.451 8.648 1.00 82.88 83 LEU A C 1
ATOM 655 O O . LEU A 1 83 ? 8.530 15.064 9.686 1.00 82.88 83 LEU A O 1
ATOM 659 N N . ASN A 1 84 ? 8.468 16.327 7.829 1.00 84.50 84 ASN A N 1
ATOM 660 C CA . ASN A 1 84 ? 7.141 16.879 8.113 1.00 84.50 84 ASN A CA 1
ATOM 661 C C . ASN A 1 84 ? 6.067 15.779 8.200 1.00 84.50 84 ASN A C 1
ATOM 663 O O . ASN A 1 84 ? 5.224 15.798 9.092 1.00 84.50 84 ASN A O 1
ATOM 667 N N . GLN A 1 85 ? 6.135 14.778 7.317 1.00 81.19 85 GLN A N 1
ATOM 668 C CA . GLN A 1 85 ? 5.195 13.651 7.322 1.00 81.19 85 GLN A CA 1
ATOM 669 C C . GLN A 1 85 ? 5.382 12.737 8.533 1.00 81.19 85 GLN A C 1
ATOM 671 O O . GLN A 1 85 ? 4.401 12.318 9.143 1.00 81.19 85 GLN A O 1
ATOM 676 N N . VAL A 1 86 ? 6.629 12.490 8.945 1.00 84.44 86 VAL A N 1
ATOM 677 C CA . VAL A 1 86 ? 6.913 11.790 10.208 1.00 84.44 86 VAL A CA 1
ATOM 678 C C . VAL A 1 86 ? 6.334 12.567 11.399 1.00 84.44 86 VAL A C 1
ATOM 680 O O . VAL A 1 86 ? 5.784 11.958 12.316 1.00 84.44 86 VAL A O 1
ATOM 683 N N . GLY A 1 87 ? 6.382 13.903 11.369 1.00 85.00 87 GLY A N 1
ATOM 684 C CA . GLY A 1 87 ? 5.746 14.764 12.369 1.00 85.00 87 GLY A CA 1
ATOM 685 C C . GLY A 1 87 ? 4.226 14.583 12.442 1.00 85.00 87 GLY A C 1
ATOM 686 O O . GLY A 1 87 ? 3.700 14.283 13.512 1.00 85.00 87 GLY A O 1
ATOM 687 N N . ILE A 1 88 ? 3.535 14.683 11.301 1.00 83.56 88 ILE A N 1
ATOM 688 C CA . ILE A 1 88 ? 2.076 14.479 11.197 1.00 83.56 88 ILE A CA 1
ATOM 689 C C . ILE A 1 88 ? 1.681 13.078 11.686 1.00 83.56 88 ILE A C 1
ATOM 691 O O . ILE A 1 88 ? 0.700 12.910 12.417 1.00 83.56 88 ILE A O 1
ATOM 695 N N . PHE A 1 89 ? 2.466 12.060 11.331 1.00 84.12 89 PHE A N 1
ATOM 696 C CA . PHE A 1 89 ? 2.239 10.707 11.821 1.00 84.12 89 PHE A CA 1
ATOM 697 C C . PHE A 1 89 ? 2.405 10.602 13.336 1.00 84.12 89 PHE A C 1
ATOM 699 O O . PHE A 1 89 ? 1.556 10.019 14.006 1.00 84.12 89 PHE A O 1
ATOM 706 N N . THR A 1 90 ? 3.467 11.189 13.885 1.00 85.12 90 THR A N 1
ATOM 707 C CA . THR A 1 90 ? 3.727 11.169 15.329 1.00 85.12 90 THR A CA 1
ATOM 708 C C . THR A 1 90 ? 2.579 11.826 16.098 1.00 85.12 90 THR A C 1
ATOM 710 O O . THR A 1 90 ? 2.134 11.297 17.116 1.00 85.12 90 THR A O 1
ATOM 713 N N . GLU A 1 91 ? 2.034 12.931 15.583 1.00 86.50 91 GLU A N 1
ATOM 714 C CA . GLU A 1 91 ? 0.841 13.572 16.144 1.00 86.50 91 GLU A CA 1
ATOM 715 C C . GLU A 1 91 ? -0.389 12.652 16.076 1.00 86.50 91 GLU A C 1
ATOM 717 O O . GLU A 1 91 ? -1.141 12.535 17.045 1.00 86.50 91 GLU A O 1
ATOM 722 N N . THR A 1 92 ? -0.574 11.951 14.957 1.00 85.19 92 THR A N 1
ATOM 723 C CA . THR A 1 92 ? -1.681 11.001 14.772 1.00 85.19 92 THR A CA 1
ATOM 724 C C . THR A 1 92 ? -1.575 9.822 15.745 1.00 85.19 92 THR A C 1
ATOM 726 O O . THR A 1 92 ? -2.556 9.480 16.401 1.00 85.19 92 THR A O 1
ATOM 729 N N . LEU A 1 93 ? -0.379 9.253 15.932 1.00 83.56 93 LEU A N 1
ATOM 730 C CA . LEU A 1 93 ? -0.131 8.211 16.935 1.00 83.56 93 LEU A CA 1
ATOM 731 C C . LEU A 1 93 ? -0.427 8.686 18.354 1.00 83.56 93 LEU A C 1
ATOM 733 O O . LEU A 1 93 ? -0.973 7.931 19.158 1.00 83.56 93 LEU A O 1
ATOM 737 N N . HIS A 1 94 ? -0.083 9.934 18.668 1.00 84.62 94 HIS A N 1
ATOM 738 C CA . HIS A 1 94 ? -0.386 10.509 19.970 1.00 84.62 94 HIS A CA 1
ATOM 739 C C . HIS A 1 94 ? -1.899 10.619 20.201 1.00 84.62 94 HIS A C 1
ATOM 741 O O . HIS A 1 94 ? -2.384 10.203 21.252 1.00 84.62 94 HIS A O 1
ATOM 747 N N . LYS A 1 95 ? -2.663 11.085 19.202 1.00 82.94 95 LYS A N 1
ATOM 748 C CA . LYS A 1 95 ? -4.137 11.121 19.260 1.00 82.94 95 LYS A CA 1
ATOM 749 C C . LYS A 1 95 ? -4.730 9.730 19.455 1.00 82.94 95 LYS A C 1
ATOM 751 O O . LYS A 1 95 ? -5.600 9.555 20.308 1.00 82.94 95 LYS A O 1
ATOM 756 N N . ILE A 1 96 ? -4.211 8.738 18.729 1.00 81.81 96 ILE A N 1
ATOM 757 C CA . ILE A 1 96 ? -4.609 7.338 18.887 1.00 81.81 96 ILE A CA 1
ATOM 758 C C . ILE A 1 96 ? -4.344 6.888 20.320 1.00 81.81 96 ILE A C 1
ATOM 760 O O . ILE A 1 96 ? -5.273 6.420 20.962 1.00 81.81 96 ILE A O 1
ATOM 764 N N . HIS A 1 97 ? -3.134 7.081 20.851 1.00 80.69 97 HIS A N 1
ATOM 765 C CA . HIS A 1 97 ? -2.785 6.692 22.219 1.00 80.69 97 HIS A CA 1
ATOM 766 C C . HIS A 1 97 ? -3.726 7.309 23.262 1.00 80.69 97 HIS A C 1
ATOM 768 O O . HIS A 1 97 ? -4.280 6.584 24.088 1.00 80.69 97 HIS A O 1
ATOM 774 N N . VAL A 1 98 ? -3.949 8.627 23.197 1.00 81.81 98 VAL A N 1
ATOM 775 C CA . VAL A 1 98 ? -4.876 9.338 24.095 1.00 81.81 98 VAL A CA 1
ATOM 776 C C . VAL A 1 98 ? -6.287 8.753 23.998 1.00 81.81 98 VAL A C 1
ATOM 778 O O . VAL A 1 98 ? -6.960 8.576 25.014 1.00 81.81 98 VAL A O 1
ATOM 781 N N . PHE A 1 99 ? -6.728 8.385 22.793 1.00 78.25 99 PHE A N 1
ATOM 782 C CA . PHE A 1 99 ? -7.999 7.697 22.591 1.00 78.25 99 PHE A CA 1
ATOM 783 C C . PHE A 1 99 ? -8.033 6.314 23.269 1.00 78.25 99 PHE A C 1
ATOM 785 O O . PHE A 1 99 ? -9.024 5.993 23.930 1.00 78.25 99 PHE A O 1
ATOM 792 N N . ILE A 1 100 ? -6.967 5.509 23.164 1.00 75.81 100 ILE A N 1
ATOM 793 C CA . ILE A 1 100 ? -6.883 4.192 23.830 1.00 75.81 100 ILE A CA 1
ATOM 794 C C . ILE A 1 100 ? -6.975 4.355 25.349 1.00 75.81 100 ILE A C 1
ATOM 796 O O . ILE A 1 100 ? -7.731 3.647 26.014 1.00 75.81 100 ILE A O 1
ATOM 800 N N . GLU A 1 101 ? -6.223 5.301 25.901 1.00 78.50 101 GLU A N 1
ATOM 801 C CA . GLU A 1 101 ? -6.159 5.556 27.339 1.00 78.50 101 GLU A CA 1
ATOM 802 C C . GLU A 1 101 ? -7.513 6.050 27.888 1.00 78.50 101 GLU A C 1
ATOM 804 O O . GLU A 1 101 ? -7.988 5.610 28.943 1.00 78.50 101 GLU A O 1
ATOM 809 N N . ALA A 1 102 ? -8.207 6.893 27.118 1.00 75.31 102 ALA A N 1
ATOM 810 C CA . ALA A 1 102 ? -9.559 7.343 27.435 1.00 75.31 102 ALA A CA 1
ATOM 811 C C . ALA A 1 102 ? -10.589 6.197 27.420 1.00 75.31 102 ALA A C 1
ATOM 813 O O . ALA A 1 102 ? -11.522 6.200 28.226 1.00 75.31 102 ALA A O 1
ATOM 814 N N . GLN A 1 103 ? -10.425 5.199 26.543 1.00 71.56 103 GLN A N 1
ATOM 815 C CA . GLN A 1 103 ? -11.280 4.005 26.522 1.00 71.56 103 GLN A CA 1
ATOM 816 C C . GLN A 1 103 ? -11.058 3.122 27.756 1.00 71.56 103 GLN A C 1
ATOM 818 O O . GLN A 1 103 ? -12.026 2.622 28.329 1.00 71.56 103 GLN A O 1
ATOM 823 N N . GLN A 1 104 ? -9.807 2.960 28.197 1.00 72.31 104 GLN A N 1
ATOM 824 C CA . GLN A 1 104 ? -9.461 2.100 29.337 1.00 72.31 104 GLN A CA 1
ATOM 825 C C . GLN A 1 104 ? -9.988 2.622 30.682 1.00 72.31 104 GLN A C 1
ATOM 827 O O . GLN A 1 104 ? -10.299 1.830 31.570 1.00 72.31 104 GLN A O 1
ATOM 832 N N . SER A 1 105 ? -10.109 3.941 30.840 1.00 68.25 105 SER A N 1
ATOM 833 C CA . SER A 1 105 ? -10.468 4.584 32.113 1.00 68.25 105 SER A CA 1
ATOM 834 C C . SER A 1 105 ? -11.970 4.846 32.306 1.00 68.25 105 SER A C 1
ATOM 836 O O . SER A 1 105 ? -12.389 5.264 33.389 1.00 68.25 105 SER A O 1
ATOM 838 N N . SER A 1 106 ? -12.812 4.621 31.288 1.00 59.97 106 SER A N 1
ATOM 839 C CA . SER A 1 106 ? -14.220 5.041 31.334 1.00 59.97 106 SER A CA 1
ATOM 840 C C . SER A 1 106 ? -15.179 3.953 31.845 1.00 59.97 106 SER A C 1
ATOM 842 O O . SER A 1 106 ? -15.202 2.819 31.371 1.00 59.97 106 SER A O 1
ATOM 844 N N . SER A 1 107 ? -16.031 4.306 32.814 1.00 62.03 107 SER A N 1
ATOM 845 C CA . SER A 1 107 ? -17.168 3.474 33.223 1.00 62.03 107 SER A CA 1
ATOM 846 C C . SER A 1 107 ? -18.248 3.467 32.130 1.00 62.03 107 SER A C 1
ATOM 848 O O . SER A 1 107 ? -18.487 4.480 31.469 1.00 62.03 107 SER A O 1
ATOM 850 N N . GLN A 1 108 ? -18.926 2.327 31.938 1.00 57.19 108 GLN A N 1
ATOM 851 C CA . GLN A 1 108 ? -19.775 2.031 30.766 1.00 57.19 108 GLN A CA 1
ATOM 852 C C . GLN A 1 108 ? -20.859 3.080 30.428 1.00 57.19 108 GLN A C 1
ATOM 854 O O . GLN A 1 108 ? -21.290 3.155 29.278 1.00 57.19 108 GLN A O 1
ATOM 859 N N . ALA A 1 109 ? -21.282 3.902 31.394 1.00 53.00 109 ALA A N 1
ATOM 860 C CA . ALA A 1 109 ? -22.267 4.967 31.198 1.00 53.00 109 ALA A CA 1
ATOM 861 C C . ALA A 1 109 ? -21.680 6.245 30.560 1.00 53.00 109 ALA A C 1
ATOM 863 O O . ALA A 1 109 ? -22.352 6.891 29.759 1.00 53.00 109 ALA A O 1
ATOM 864 N N . LYS A 1 110 ? -20.414 6.594 30.845 1.00 61.91 110 LYS A N 1
ATOM 865 C CA . LYS A 1 110 ? -19.722 7.730 30.197 1.00 61.91 110 LYS A CA 1
ATOM 866 C C . LYS A 1 110 ? -19.299 7.396 28.763 1.00 61.91 110 LYS A C 1
ATOM 868 O O . LYS A 1 110 ? -19.267 8.284 27.915 1.00 61.91 110 LYS A O 1
ATOM 873 N N . ALA A 1 111 ? -19.041 6.116 28.490 1.00 61.50 111 ALA A N 1
ATOM 874 C CA . ALA A 1 111 ? -18.685 5.615 27.164 1.00 61.50 111 ALA A CA 1
ATOM 875 C C . ALA A 1 111 ? -19.816 5.784 26.132 1.00 61.50 111 ALA A C 1
ATOM 877 O O . ALA A 1 111 ? -19.542 6.015 24.960 1.00 61.50 111 ALA A O 1
ATOM 878 N N . PHE A 1 112 ? -21.084 5.708 26.558 1.00 55.53 112 PHE A N 1
ATOM 879 C CA . PHE A 1 112 ? -22.226 5.819 25.644 1.00 55.53 112 PHE A CA 1
ATOM 880 C C . PHE A 1 112 ? -22.464 7.261 25.170 1.00 55.53 112 PHE A C 1
ATOM 882 O O . PHE A 1 112 ? -22.744 7.483 23.997 1.00 55.53 112 PHE A O 1
ATOM 889 N N . PHE A 1 113 ? -22.301 8.252 26.055 1.00 54.50 113 PHE A N 1
ATOM 890 C CA . PHE A 1 113 ? -22.525 9.662 25.705 1.00 54.50 113 PHE A CA 1
ATOM 891 C C . PHE A 1 113 ? -21.373 10.267 24.884 1.00 54.50 113 PHE A C 1
ATOM 893 O O . PHE A 1 113 ? -21.590 11.193 24.115 1.00 54.50 113 PHE A O 1
ATOM 900 N N . ARG A 1 114 ? -20.158 9.711 24.998 1.00 68.31 114 ARG A N 1
ATOM 901 C CA . ARG A 1 114 ? -18.980 10.117 24.205 1.00 68.31 114 ARG A CA 1
ATOM 902 C C . ARG A 1 114 ? -18.820 9.343 22.898 1.00 68.31 114 ARG A C 1
ATOM 904 O O . ARG A 1 114 ? -17.844 9.544 22.187 1.00 68.31 114 ARG A O 1
ATOM 911 N N . GLN A 1 115 ? -19.749 8.445 22.577 1.00 68.44 115 GLN A N 1
ATOM 912 C CA . GLN A 1 115 ? -19.614 7.530 21.445 1.00 68.44 115 GLN A CA 1
ATOM 913 C C . GLN A 1 115 ? -19.509 8.277 20.101 1.00 68.44 115 GLN A C 1
ATOM 915 O O . GLN A 1 115 ? -18.729 7.859 19.250 1.00 68.44 115 GLN A O 1
ATOM 920 N N . SER A 1 116 ? -20.250 9.377 19.909 1.00 72.88 116 SER A N 1
ATOM 921 C CA . SER A 1 116 ? -20.182 10.167 18.669 1.00 72.88 116 SER A CA 1
ATOM 922 C C . SER A 1 116 ? -18.849 10.903 18.531 1.00 72.88 116 SER A C 1
ATOM 924 O O . SER A 1 116 ? -18.193 10.749 17.510 1.00 72.88 116 SER A O 1
ATOM 926 N N . GLU A 1 117 ? -18.408 11.612 19.574 1.00 78.38 117 GLU A N 1
ATOM 927 C CA . GLU A 1 117 ? -17.108 12.306 19.613 1.00 78.38 117 GLU A CA 1
ATOM 928 C C . GLU A 1 117 ? -15.933 11.332 19.440 1.00 78.38 117 GLU A C 1
ATOM 930 O O . GLU A 1 117 ? -14.926 11.631 18.804 1.00 78.38 117 GLU A O 1
ATOM 935 N N . MET A 1 118 ? -16.062 10.127 19.993 1.00 75.06 118 MET A N 1
ATOM 936 C CA . MET A 1 118 ? -15.059 9.077 19.850 1.00 75.06 118 MET A CA 1
ATOM 937 C C . MET A 1 118 ? -15.010 8.499 18.439 1.00 75.06 118 MET A C 1
ATOM 939 O O . MET A 1 118 ? -13.925 8.173 17.967 1.00 75.06 118 MET A O 1
ATOM 943 N N . ASN A 1 119 ? -16.153 8.378 17.764 1.00 78.88 119 ASN A N 1
ATOM 944 C CA . ASN A 1 119 ? -16.176 7.944 16.373 1.00 78.88 119 ASN A CA 1
ATOM 945 C C . ASN A 1 119 ? -15.565 9.012 15.453 1.00 78.88 119 ASN A C 1
ATOM 947 O O . ASN A 1 119 ? -14.761 8.648 14.606 1.00 78.88 119 ASN A O 1
ATOM 951 N N . THR A 1 120 ? -15.851 10.303 15.667 1.00 84.88 120 THR A N 1
ATOM 952 C CA . THR A 1 120 ? -15.252 11.383 14.859 1.00 84.88 120 THR A CA 1
ATOM 953 C C . THR A 1 120 ? -13.739 11.461 15.048 1.00 84.88 120 THR A C 1
ATOM 955 O O . THR A 1 120 ? -13.004 11.536 14.073 1.00 84.88 120 THR A O 1
ATOM 958 N N . LEU A 1 121 ? -13.245 11.345 16.289 1.00 81.62 121 LEU A N 1
ATOM 959 C CA . LEU A 1 121 ? -11.800 11.293 16.552 1.00 81.62 121 LEU A CA 1
ATOM 960 C C . LEU A 1 121 ? -11.131 10.093 15.877 1.00 81.62 121 LEU A C 1
ATOM 962 O O . LEU A 1 121 ? -9.986 10.183 15.437 1.00 81.62 121 LEU A O 1
ATOM 966 N N . LEU A 1 122 ? -11.828 8.959 15.824 1.00 81.31 122 LEU A N 1
ATOM 967 C CA . LEU A 1 122 ? -11.314 7.751 15.201 1.00 81.31 122 LEU A CA 1
ATOM 968 C C . LEU A 1 122 ? -11.299 7.863 13.669 1.00 81.31 122 LEU A C 1
ATOM 970 O O . LEU A 1 122 ? -10.320 7.439 13.060 1.00 81.31 122 LEU A O 1
ATOM 974 N N . GLU A 1 123 ? -12.327 8.455 13.062 1.00 85.31 123 GLU A N 1
ATOM 975 C CA . GLU A 1 123 ? -12.354 8.779 11.629 1.00 85.31 123 GLU A CA 1
ATOM 976 C C . GLU A 1 123 ? -11.224 9.750 11.264 1.00 85.31 123 GLU A C 1
ATOM 978 O O . GLU A 1 123 ? -10.434 9.445 10.374 1.00 85.31 123 GLU A O 1
ATOM 983 N N . ASP A 1 124 ? -11.037 10.825 12.035 1.00 85.31 124 ASP A N 1
ATOM 984 C CA . ASP A 1 124 ? -9.933 11.772 11.840 1.00 85.31 124 ASP A CA 1
ATOM 985 C C . ASP A 1 124 ? -8.555 11.086 11.917 1.00 85.31 124 ASP A C 1
ATOM 987 O O . ASP A 1 124 ? -7.633 11.416 11.161 1.00 85.31 124 ASP A O 1
ATOM 991 N N . CYS A 1 125 ? -8.395 10.117 12.829 1.00 83.75 125 CYS A N 1
ATOM 992 C CA . CYS A 1 125 ? -7.163 9.337 12.949 1.00 83.75 125 CYS A CA 1
ATOM 993 C C . CYS A 1 125 ? -6.952 8.406 11.749 1.00 83.75 125 CYS A C 1
ATOM 995 O O . CYS A 1 125 ? -5.835 8.332 11.237 1.00 83.75 125 CYS A O 1
ATOM 997 N N . LEU A 1 126 ? -7.999 7.710 11.293 1.00 83.50 126 LEU A N 1
ATOM 998 C CA . LEU A 1 126 ? -7.938 6.851 10.107 1.00 83.50 126 LEU A CA 1
ATOM 999 C C . LEU A 1 126 ? -7.595 7.668 8.854 1.00 83.50 126 LEU A C 1
ATOM 1001 O O . LEU A 1 126 ? -6.715 7.268 8.095 1.00 83.50 126 LEU A O 1
ATOM 1005 N N . ASP A 1 127 ? -8.202 8.840 8.679 1.00 87.69 127 ASP A N 1
ATOM 1006 C CA . ASP A 1 127 ? -7.912 9.752 7.568 1.00 87.69 127 ASP A CA 1
ATOM 1007 C C . ASP A 1 127 ? -6.489 10.322 7.645 1.00 87.69 127 ASP A C 1
ATOM 1009 O O . ASP A 1 127 ? -5.827 10.544 6.625 1.00 87.69 127 ASP A O 1
ATOM 1013 N N . GLY A 1 128 ? -5.984 10.574 8.855 1.00 84.06 128 GLY A N 1
ATOM 1014 C CA . GLY A 1 128 ? -4.585 10.939 9.086 1.00 84.06 128 GLY A CA 1
ATOM 1015 C C . GLY A 1 128 ? -3.617 9.832 8.658 1.00 84.06 128 GLY A C 1
ATOM 1016 O O . GLY A 1 128 ? -2.677 10.090 7.904 1.00 84.06 128 GLY A O 1
ATOM 1017 N N . LEU A 1 129 ? -3.872 8.592 9.088 1.00 85.62 129 LEU A N 1
ATOM 1018 C CA . LEU A 1 129 ? -3.057 7.427 8.731 1.0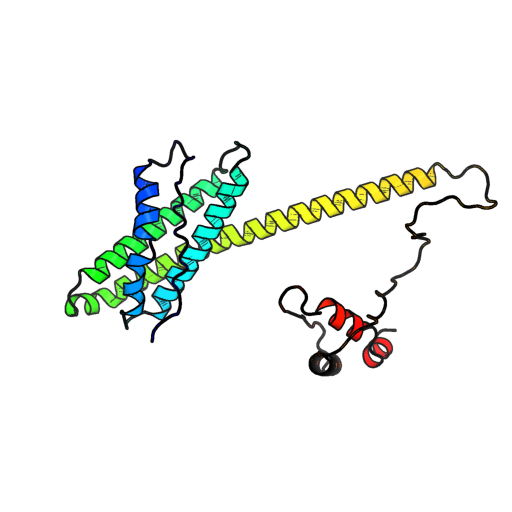0 85.62 129 LEU A CA 1
ATOM 1019 C C . LEU A 1 129 ? -3.106 7.126 7.232 1.00 85.62 129 LEU A C 1
ATOM 1021 O O . LEU A 1 129 ? -2.065 6.876 6.625 1.00 85.62 129 LEU A O 1
ATOM 1025 N N . GLN A 1 130 ? -4.292 7.184 6.629 1.00 86.19 130 GLN A N 1
ATOM 1026 C CA . GLN A 1 130 ? -4.499 6.919 5.209 1.00 86.19 130 GLN A CA 1
ATOM 1027 C C . GLN A 1 130 ? -3.726 7.912 4.333 1.00 86.19 130 GLN A C 1
ATOM 1029 O O . GLN A 1 130 ? -2.994 7.497 3.437 1.00 86.19 130 GLN A O 1
ATOM 1034 N N . ARG A 1 131 ? -3.797 9.214 4.642 1.00 85.50 131 ARG A N 1
ATOM 1035 C CA . ARG A 1 131 ? -3.006 10.240 3.938 1.00 85.50 131 ARG A CA 1
ATOM 1036 C C . ARG A 1 131 ? -1.503 10.006 4.072 1.00 85.50 131 ARG A C 1
ATOM 1038 O O . ARG A 1 131 ? -0.758 10.187 3.110 1.00 85.50 131 ARG A O 1
ATOM 1045 N N . GLY A 1 132 ? -1.056 9.584 5.254 1.00 80.69 132 GLY A N 1
ATOM 1046 C CA . GLY A 1 132 ? 0.333 9.192 5.466 1.00 80.69 132 GLY A CA 1
ATOM 1047 C C . GLY A 1 132 ? 0.735 8.009 4.578 1.00 80.69 132 GLY A C 1
ATOM 1048 O O . GLY A 1 132 ? 1.780 8.055 3.929 1.00 80.69 132 GLY A O 1
ATOM 1049 N N . LEU A 1 133 ? -0.100 6.968 4.508 1.00 81.12 133 LEU A N 1
ATOM 1050 C CA . LEU A 1 133 ? 0.156 5.777 3.692 1.00 81.12 133 LEU A CA 1
ATOM 1051 C C . LEU A 1 133 ? 0.238 6.117 2.209 1.00 81.12 133 LEU A C 1
ATOM 1053 O O . LEU A 1 133 ? 1.170 5.679 1.540 1.00 81.12 133 LEU A O 1
ATOM 1057 N N . GLU A 1 134 ? -0.684 6.935 1.708 1.00 83.12 134 GLU A N 1
ATOM 1058 C CA . GLU A 1 134 ? -0.673 7.403 0.322 1.00 83.12 134 GLU A CA 1
ATOM 1059 C C . GLU A 1 134 ? 0.623 8.146 -0.009 1.00 83.12 134 GLU A C 1
ATOM 1061 O O . GLU A 1 134 ? 1.236 7.879 -1.042 1.00 83.12 134 GLU A O 1
ATOM 1066 N N . PHE A 1 135 ? 1.113 9.005 0.889 1.00 80.56 135 PHE A N 1
ATOM 1067 C CA . PHE A 1 135 ? 2.389 9.692 0.688 1.00 80.56 135 PHE A CA 1
ATOM 1068 C C . PHE A 1 135 ? 3.568 8.715 0.566 1.00 80.56 135 PHE A C 1
ATOM 1070 O O . PHE A 1 135 ? 4.426 8.885 -0.305 1.00 80.56 135 PHE A O 1
ATOM 1077 N N . PHE A 1 136 ? 3.622 7.682 1.412 1.00 73.25 136 PHE A N 1
ATOM 1078 C CA . PHE A 1 136 ? 4.704 6.695 1.370 1.00 73.25 136 PHE A CA 1
ATOM 1079 C C . PHE A 1 136 ? 4.579 5.727 0.177 1.00 73.25 136 PHE A C 1
ATOM 1081 O O . PHE A 1 136 ? 5.589 5.391 -0.443 1.00 73.25 136 PHE A O 1
ATOM 1088 N N . GLN A 1 137 ? 3.366 5.324 -0.209 1.00 75.81 137 GLN A N 1
ATOM 1089 C CA . GLN A 1 137 ? 3.125 4.426 -1.348 1.00 75.81 137 GLN A CA 1
ATOM 1090 C C . GLN A 1 137 ? 3.321 5.112 -2.705 1.00 75.81 137 GLN A C 1
ATOM 1092 O O . GLN A 1 137 ? 3.976 4.568 -3.591 1.00 75.81 137 GLN A O 1
ATOM 1097 N N . VAL A 1 138 ? 2.792 6.324 -2.890 1.00 70.50 138 VAL A N 1
ATOM 1098 C CA . VAL A 1 138 ? 2.952 7.068 -4.151 1.00 70.50 138 VAL A CA 1
ATOM 1099 C C . VAL A 1 138 ? 4.429 7.332 -4.426 1.00 70.50 138 VAL A C 1
ATOM 1101 O O . VAL A 1 138 ? 4.874 7.249 -5.570 1.00 70.50 138 VAL A O 1
ATOM 1104 N N . ARG A 1 139 ? 5.214 7.604 -3.381 1.00 62.94 139 ARG A N 1
ATOM 1105 C CA . ARG A 1 139 ? 6.620 7.968 -3.545 1.00 62.94 139 ARG A CA 1
ATOM 1106 C C . ARG A 1 139 ? 7.546 6.769 -3.729 1.00 62.94 139 ARG A C 1
ATOM 1108 O O . ARG A 1 139 ? 8.434 6.853 -4.565 1.00 62.94 139 ARG A O 1
ATOM 1115 N N . THR A 1 140 ? 7.287 5.645 -3.059 1.00 64.06 140 THR A N 1
ATOM 1116 C CA . THR A 1 140 ? 7.987 4.376 -3.357 1.00 64.06 140 THR A CA 1
ATOM 1117 C C . THR A 1 140 ? 7.746 3.933 -4.802 1.00 64.06 140 THR A C 1
ATOM 1119 O O . THR A 1 140 ? 8.683 3.541 -5.497 1.00 64.06 140 THR A O 1
ATOM 1122 N N . ASN A 1 141 ? 6.518 4.095 -5.306 1.00 69.38 141 ASN A N 1
ATOM 1123 C CA . ASN A 1 141 ? 6.215 3.857 -6.717 1.00 69.38 141 ASN A CA 1
ATOM 1124 C C . ASN A 1 141 ? 6.931 4.855 -7.643 1.00 69.38 141 ASN A C 1
ATOM 1126 O O . ASN A 1 141 ? 7.419 4.458 -8.696 1.00 69.38 141 ASN A O 1
ATOM 1130 N N . MET A 1 142 ? 7.027 6.134 -7.262 1.00 66.25 142 MET A N 1
ATOM 1131 C CA . MET A 1 142 ? 7.734 7.155 -8.044 1.00 66.25 142 MET A CA 1
ATOM 1132 C C . MET A 1 142 ? 9.237 6.873 -8.142 1.00 66.25 142 MET A C 1
ATOM 1134 O O . MET A 1 142 ? 9.783 6.945 -9.238 1.00 66.25 142 MET A O 1
ATOM 1138 N N . ASP A 1 143 ? 9.888 6.493 -7.041 1.00 67.19 143 ASP A N 1
ATOM 1139 C CA . ASP A 1 143 ? 11.313 6.143 -7.033 1.00 67.19 143 ASP A CA 1
ATOM 1140 C C . ASP A 1 143 ? 11.579 4.907 -7.920 1.00 67.19 143 ASP A C 1
ATOM 1142 O O . ASP A 1 143 ? 12.546 4.883 -8.683 1.00 67.19 143 ASP A O 1
ATOM 1146 N N . SER A 1 144 ? 10.667 3.924 -7.919 1.00 71.69 144 SER A N 1
ATOM 1147 C CA . SER A 1 144 ? 10.719 2.774 -8.835 1.00 71.69 144 SER A CA 1
ATOM 1148 C C . SER A 1 144 ? 10.477 3.150 -10.301 1.00 71.69 144 SER A C 1
ATOM 1150 O O . SER A 1 144 ? 11.060 2.538 -11.192 1.00 71.69 144 SER A O 1
ATOM 1152 N N . ILE A 1 145 ? 9.600 4.116 -10.584 1.00 70.50 145 ILE A N 1
ATOM 1153 C CA . ILE A 1 145 ? 9.362 4.593 -11.954 1.00 70.50 145 ILE A CA 1
ATOM 1154 C C . ILE A 1 145 ? 10.581 5.365 -12.458 1.00 70.50 145 ILE A C 1
ATOM 1156 O O . ILE A 1 145 ? 11.000 5.159 -13.594 1.00 70.50 145 ILE A O 1
ATOM 1160 N N . MET A 1 146 ? 11.178 6.209 -11.615 1.00 74.25 146 MET A N 1
ATOM 1161 C CA . MET A 1 146 ? 12.376 6.968 -11.966 1.00 74.25 146 MET A CA 1
ATOM 1162 C C . MET A 1 146 ? 13.569 6.052 -12.242 1.00 74.25 146 MET A C 1
ATOM 1164 O O . MET A 1 146 ? 14.283 6.286 -13.213 1.00 74.25 146 MET A O 1
ATOM 1168 N N . SER A 1 147 ? 13.764 4.986 -11.459 1.00 76.38 147 SER A N 1
ATOM 1169 C CA . SER A 1 147 ? 14.838 4.021 -11.724 1.00 76.38 147 SER A CA 1
ATOM 1170 C C . SER A 1 147 ? 14.626 3.250 -13.031 1.00 76.38 147 SER A C 1
ATOM 1172 O O . SER A 1 147 ? 15.566 3.115 -13.810 1.00 76.38 147 SER A O 1
ATOM 1174 N N . MET A 1 148 ? 13.392 2.824 -13.327 1.00 74.56 148 MET A N 1
ATOM 1175 C CA . MET A 1 148 ? 13.058 2.199 -14.614 1.00 74.56 148 MET A CA 1
ATOM 1176 C C . MET A 1 148 ? 13.250 3.159 -15.792 1.00 74.56 148 MET A C 1
ATOM 1178 O O . MET A 1 148 ? 13.687 2.744 -16.863 1.00 74.56 148 MET A O 1
ATOM 1182 N N . GLN A 1 149 ? 12.920 4.440 -15.616 1.00 77.69 149 GLN A N 1
ATOM 1183 C CA . GLN A 1 149 ? 13.082 5.443 -16.663 1.00 77.69 149 GLN A CA 1
ATOM 1184 C C . GLN A 1 149 ? 14.564 5.738 -16.932 1.00 77.69 149 GLN A C 1
ATOM 1186 O O . GLN A 1 149 ? 14.956 5.857 -18.090 1.00 77.69 149 GLN A O 1
ATOM 1191 N N . GLU A 1 150 ? 15.391 5.798 -15.888 1.00 85.00 150 GLU A N 1
ATOM 1192 C CA . GLU A 1 150 ? 16.845 5.941 -16.013 1.00 85.00 150 GLU A CA 1
ATOM 1193 C C . GLU A 1 150 ? 17.469 4.732 -16.728 1.00 85.00 150 GLU A C 1
ATOM 1195 O O . GLU A 1 150 ? 18.269 4.889 -17.648 1.00 85.00 150 GLU A O 1
ATOM 1200 N N . GLU A 1 151 ? 17.051 3.514 -16.371 1.00 85.44 151 GLU A N 1
ATOM 1201 C CA . GLU A 1 151 ? 17.503 2.288 -17.036 1.00 85.44 151 GLU A CA 1
ATOM 1202 C C . GLU A 1 151 ? 17.085 2.253 -18.515 1.00 85.44 151 GLU A C 1
ATOM 1204 O O . GLU A 1 151 ? 17.890 1.914 -19.384 1.00 85.44 151 GLU A O 1
ATOM 1209 N N . ALA A 1 152 ? 15.858 2.682 -18.825 1.00 84.25 152 ALA A N 1
ATOM 1210 C CA . ALA A 1 152 ? 15.382 2.806 -20.198 1.00 84.25 152 ALA A CA 1
ATOM 1211 C C . ALA A 1 152 ? 16.174 3.856 -20.997 1.00 84.25 152 ALA A C 1
ATOM 1213 O O . ALA A 1 152 ? 16.513 3.610 -22.157 1.00 84.25 152 ALA A O 1
ATOM 1214 N N . HIS A 1 153 ? 16.505 5.002 -20.390 1.00 88.25 153 HIS A N 1
ATOM 1215 C CA . HIS A 1 153 ? 17.342 6.024 -21.021 1.00 88.25 153 HIS A CA 1
ATOM 1216 C C . HIS A 1 153 ? 18.753 5.512 -21.299 1.00 88.25 153 HIS A C 1
ATOM 1218 O O . HIS A 1 153 ? 19.266 5.706 -22.400 1.00 88.25 153 HIS A O 1
ATOM 1224 N N . ARG A 1 154 ? 19.357 4.806 -20.343 1.00 90.31 154 ARG A N 1
ATOM 1225 C CA . ARG A 1 154 ? 20.686 4.222 -20.513 1.00 90.31 154 ARG A CA 1
ATOM 1226 C C . ARG A 1 154 ? 20.712 3.179 -21.629 1.00 90.31 154 ARG A C 1
ATOM 1228 O O . ARG A 1 154 ? 21.574 3.246 -22.499 1.00 90.31 154 ARG A O 1
ATOM 1235 N N . ALA A 1 155 ? 19.736 2.273 -21.654 1.00 85.12 155 ALA A N 1
ATOM 1236 C CA . ALA A 1 155 ? 19.614 1.280 -22.718 1.00 85.12 155 ALA A CA 1
ATOM 1237 C C . ALA A 1 155 ? 19.404 1.933 -24.093 1.00 85.12 155 ALA A C 1
ATOM 1239 O O . ALA A 1 155 ? 19.940 1.465 -25.096 1.00 85.12 155 ALA A O 1
ATOM 1240 N N . HIS A 1 156 ? 18.640 3.028 -24.154 1.00 89.06 156 HIS A N 1
ATOM 1241 C CA . HIS A 1 156 ? 18.466 3.788 -25.389 1.00 89.06 156 HIS A CA 1
ATOM 1242 C C . HIS A 1 156 ? 19.781 4.414 -25.864 1.00 89.06 156 HIS A C 1
ATOM 1244 O O . HIS A 1 156 ? 20.100 4.311 -27.047 1.00 89.06 156 HIS A O 1
ATOM 1250 N N . GLN A 1 157 ? 20.557 5.003 -24.952 1.00 89.69 157 GLN A N 1
ATOM 1251 C CA . GLN A 1 157 ? 21.849 5.599 -25.280 1.00 89.69 157 GLN A CA 1
ATOM 1252 C C . GLN A 1 157 ? 22.838 4.546 -25.798 1.00 89.69 1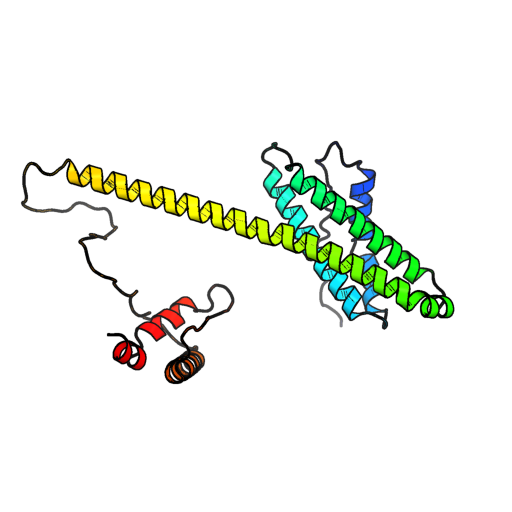57 GLN A C 1
ATOM 1254 O O . GLN A 1 157 ? 23.444 4.744 -26.843 1.00 89.69 157 GLN A O 1
ATOM 1259 N N . GLU A 1 158 ? 22.913 3.382 -25.149 1.00 89.50 158 GLU A N 1
ATOM 1260 C CA . GLU A 1 158 ? 23.754 2.268 -25.609 1.00 89.50 158 GLU A CA 1
ATOM 1261 C C . GLU A 1 158 ? 23.361 1.787 -27.018 1.00 89.50 158 GLU A C 1
ATOM 1263 O O . GLU A 1 158 ? 24.223 1.438 -27.825 1.00 89.50 158 GLU A O 1
ATOM 1268 N N . ILE A 1 159 ? 22.064 1.791 -27.351 1.00 91.19 159 ILE A N 1
ATOM 1269 C CA . ILE A 1 159 ? 21.593 1.467 -28.705 1.00 91.19 159 ILE A CA 1
ATOM 1270 C C . ILE A 1 159 ? 22.058 2.515 -29.721 1.00 91.19 159 ILE A C 1
ATOM 1272 O O . ILE A 1 159 ? 22.485 2.134 -30.812 1.00 91.19 159 ILE A O 1
ATOM 1276 N N . LEU A 1 160 ? 21.980 3.806 -29.389 1.00 88.44 160 LEU A N 1
ATOM 1277 C CA . LEU A 1 160 ? 22.437 4.877 -30.278 1.00 88.44 160 LEU A CA 1
ATOM 1278 C C . LEU A 1 160 ? 23.947 4.790 -30.531 1.00 88.44 160 LEU A C 1
ATOM 1280 O O . LEU A 1 160 ? 24.356 4.804 -31.691 1.00 88.44 160 LEU A O 1
ATOM 1284 N N . ASP A 1 161 ? 24.743 4.579 -29.482 1.00 89.81 161 ASP A N 1
ATOM 1285 C CA . ASP A 1 161 ? 26.200 4.446 -29.583 1.00 89.81 161 ASP A CA 1
ATOM 1286 C C . ASP A 1 161 ? 26.597 3.225 -30.448 1.00 89.81 161 ASP A C 1
ATOM 1288 O O . ASP A 1 161 ? 27.522 3.285 -31.261 1.00 89.81 161 ASP A O 1
ATOM 1292 N N . MET A 1 162 ? 25.863 2.106 -30.342 1.00 85.50 162 MET A N 1
ATOM 1293 C CA . MET A 1 162 ? 26.072 0.931 -31.204 1.00 85.50 162 MET A CA 1
ATOM 1294 C C . MET A 1 162 ? 25.716 1.192 -32.675 1.00 85.50 162 MET A C 1
ATOM 1296 O O . MET A 1 162 ? 26.388 0.672 -33.567 1.00 85.50 162 MET A O 1
ATOM 1300 N N . ILE A 1 163 ? 24.658 1.962 -32.948 1.00 87.25 163 ILE A N 1
ATOM 1301 C CA . ILE A 1 163 ? 24.267 2.323 -34.320 1.00 87.25 163 ILE A CA 1
ATOM 1302 C C . ILE A 1 163 ? 25.326 3.230 -34.950 1.00 87.25 163 ILE A C 1
ATOM 1304 O O . ILE A 1 163 ? 25.689 3.022 -36.109 1.00 87.25 163 ILE A O 1
ATOM 1308 N N . GLU A 1 164 ? 25.856 4.187 -34.190 1.00 86.81 164 GLU A N 1
ATOM 1309 C CA . GLU A 1 164 ? 26.931 5.075 -34.639 1.00 86.81 164 GLU A CA 1
ATOM 1310 C C . GLU A 1 164 ? 28.204 4.281 -34.976 1.00 86.81 164 GLU A C 1
ATOM 1312 O O . GLU A 1 164 ? 28.737 4.403 -36.081 1.00 86.81 164 GLU A O 1
ATOM 1317 N N . ALA A 1 165 ? 28.604 3.343 -34.110 1.00 81.69 165 ALA A N 1
ATOM 1318 C CA . ALA A 1 165 ? 29.755 2.470 -34.351 1.00 81.69 165 ALA A CA 1
ATOM 1319 C C . ALA A 1 165 ? 29.613 1.580 -35.607 1.00 81.69 165 ALA A C 1
ATOM 1321 O O . ALA A 1 165 ? 30.605 1.243 -36.255 1.00 81.69 165 ALA A O 1
ATOM 1322 N N . LEU A 1 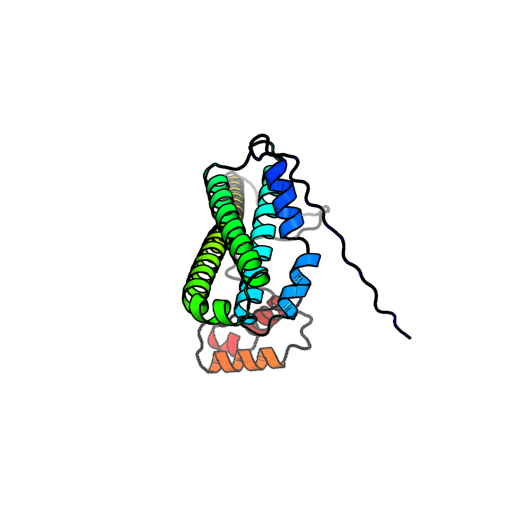166 ? 28.387 1.189 -35.971 1.00 79.62 166 LEU A N 1
ATOM 1323 C CA . LEU A 1 166 ? 28.111 0.428 -37.196 1.00 79.62 166 LEU A CA 1
ATOM 1324 C C . LEU A 1 166 ? 28.052 1.317 -38.448 1.00 79.62 166 LEU A C 1
ATOM 1326 O O . LEU A 1 166 ? 28.364 0.845 -39.544 1.00 79.62 166 LEU A O 1
ATOM 1330 N N . SER A 1 167 ? 27.665 2.584 -38.295 1.00 73.19 167 SER A N 1
ATOM 1331 C CA . SER A 1 167 ? 27.608 3.573 -39.375 1.00 73.19 167 SER A CA 1
ATOM 1332 C C . SER A 1 167 ? 29.012 3.953 -39.862 1.00 73.19 167 SER A C 1
ATOM 1334 O O . SER A 1 167 ? 29.270 3.934 -41.070 1.00 73.19 167 SER A O 1
ATOM 1336 N N . ASP A 1 168 ? 29.952 4.173 -38.939 1.00 63.19 168 ASP A N 1
ATOM 1337 C CA . ASP A 1 168 ? 31.337 4.564 -39.256 1.00 63.19 168 ASP A CA 1
ATOM 1338 C C . ASP A 1 168 ? 32.182 3.432 -39.876 1.00 63.19 168 ASP A C 1
ATOM 1340 O O . ASP A 1 168 ? 33.224 3.675 -40.485 1.00 63.19 168 ASP A O 1
ATOM 1344 N N . GLY A 1 169 ? 31.713 2.182 -39.795 1.00 58.34 169 GLY A N 1
ATOM 1345 C CA . GLY A 1 169 ? 32.371 1.004 -40.373 1.00 58.34 169 GLY A CA 1
ATOM 1346 C C . GLY A 1 169 ? 32.049 0.721 -41.847 1.00 58.34 169 GLY A C 1
ATOM 1347 O O . GLY A 1 169 ? 32.528 -0.274 -42.396 1.00 58.34 169 GLY A O 1
ATOM 1348 N N . THR A 1 170 ? 31.245 1.546 -42.528 1.00 52.06 170 THR A N 1
ATOM 1349 C CA . THR A 1 170 ? 30.880 1.327 -43.943 1.00 52.06 170 THR A CA 1
ATOM 1350 C C . THR A 1 170 ? 31.938 1.841 -44.922 1.00 52.06 170 THR A C 1
ATOM 1352 O O . THR A 1 170 ? 31.693 2.651 -45.810 1.00 52.06 170 THR A O 1
ATOM 1355 N N . SER A 1 171 ? 33.144 1.294 -44.816 1.00 52.12 171 SER A N 1
ATOM 1356 C CA . SER A 1 171 ? 34.095 1.206 -45.922 1.00 52.12 171 SER A CA 1
ATOM 1357 C C . SER A 1 171 ? 34.924 -0.060 -45.727 1.00 52.12 171 SER A C 1
ATOM 1359 O O . SER A 1 171 ? 35.570 -0.239 -44.704 1.00 52.12 171 SER A O 1
ATOM 1361 N N . THR A 1 172 ? 34.911 -0.924 -46.742 1.00 47.66 172 THR A N 1
ATOM 1362 C CA . THR A 1 172 ? 35.678 -2.175 -46.923 1.00 47.66 172 THR A CA 1
ATOM 1363 C C . THR A 1 172 ? 35.194 -3.496 -46.282 1.00 47.66 172 THR A C 1
ATOM 1365 O O . THR A 1 172 ? 35.358 -3.777 -45.104 1.00 47.66 172 THR A O 1
ATOM 1368 N N . ASN A 1 173 ? 34.766 -4.377 -47.202 1.00 47.38 173 ASN A N 1
ATOM 1369 C CA . ASN A 1 173 ? 34.843 -5.845 -47.220 1.00 47.38 173 ASN A CA 1
ATOM 1370 C C . ASN A 1 173 ? 33.794 -6.700 -46.487 1.00 47.38 173 ASN A C 1
ATOM 1372 O O . ASN A 1 173 ? 33.940 -7.132 -45.348 1.00 47.38 173 ASN A O 1
ATOM 1376 N N . ARG A 1 174 ? 32.802 -7.125 -47.283 1.00 56.62 174 ARG A N 1
ATOM 1377 C CA . ARG A 1 174 ? 32.078 -8.392 -47.124 1.00 56.62 174 ARG A CA 1
ATOM 1378 C C . ARG A 1 174 ? 32.910 -9.543 -47.707 1.00 56.62 174 ARG A C 1
ATOM 1380 O O . ARG A 1 174 ? 33.024 -9.603 -48.925 1.00 56.62 174 ARG A O 1
ATOM 1387 N N . ALA A 1 175 ? 33.403 -10.463 -46.872 1.00 44.75 175 ALA A N 1
ATOM 1388 C CA . ALA A 1 175 ? 33.441 -11.915 -47.139 1.00 44.75 175 ALA A CA 1
ATOM 1389 C C . ALA A 1 175 ? 34.141 -12.712 -46.010 1.00 44.75 175 ALA A C 1
ATOM 1391 O O . ALA A 1 175 ? 35.323 -12.525 -45.757 1.00 44.75 175 ALA A O 1
ATOM 1392 N N . SER A 1 176 ? 33.403 -13.687 -45.459 1.00 45.16 176 SER A N 1
ATOM 1393 C CA . SER A 1 176 ? 33.870 -15.004 -44.968 1.00 45.16 176 SER A CA 1
ATOM 1394 C C . SER A 1 176 ? 34.635 -15.153 -43.626 1.00 45.16 176 SER A C 1
ATOM 1396 O O . SER A 1 176 ? 35.831 -14.923 -43.561 1.00 45.16 176 SER A O 1
ATOM 1398 N N . LEU A 1 177 ? 33.916 -15.711 -42.622 1.00 51.12 177 LEU A N 1
ATOM 1399 C CA . LEU A 1 177 ? 34.177 -16.978 -41.868 1.00 51.12 177 LEU A CA 1
ATOM 1400 C C . LEU A 1 177 ? 35.584 -17.165 -41.223 1.00 51.12 177 LEU A C 1
ATOM 1402 O O . LEU A 1 177 ? 36.571 -17.147 -41.936 1.00 51.12 177 LEU A O 1
ATOM 1406 N N . LYS A 1 178 ? 35.806 -17.503 -39.934 1.00 49.31 178 LYS A N 1
ATOM 1407 C CA . LYS A 1 178 ? 35.116 -18.433 -39.006 1.00 49.31 178 LYS A CA 1
ATOM 1408 C C . LYS A 1 178 ? 35.753 -18.402 -37.585 1.00 49.31 178 LYS A C 1
ATOM 1410 O O . LYS A 1 178 ? 36.969 -18.373 -37.470 1.00 49.31 178 LYS A O 1
ATOM 1415 N N . THR A 1 179 ? 34.898 -18.569 -36.567 1.00 44.56 179 THR A N 1
ATOM 1416 C CA . THR A 1 179 ? 35.010 -19.454 -35.373 1.00 44.56 179 THR A CA 1
ATOM 1417 C C . THR A 1 179 ? 36.138 -19.289 -34.334 1.00 44.56 179 THR A C 1
ATOM 1419 O O . THR A 1 179 ? 37.277 -19.662 -34.584 1.00 44.56 179 THR A O 1
ATOM 1422 N N . GLY A 1 180 ? 35.758 -18.953 -33.086 1.00 37.75 180 GLY A N 1
ATOM 1423 C CA . GLY A 1 180 ? 36.609 -19.163 -31.903 1.00 37.75 180 GLY A CA 1
ATOM 1424 C C . GLY A 1 180 ? 36.057 -18.703 -30.540 1.00 37.75 180 GLY A C 1
ATOM 1425 O O . GLY A 1 180 ? 36.647 -17.826 -29.934 1.00 37.75 180 GLY A O 1
ATOM 1426 N N . LEU A 1 181 ? 34.976 -19.342 -30.061 1.00 45.72 181 LEU A N 1
ATOM 1427 C CA . LEU A 1 181 ? 34.600 -19.525 -28.640 1.00 45.72 181 LEU A CA 1
ATOM 1428 C C . LEU A 1 181 ? 34.354 -18.284 -27.752 1.00 45.72 181 LEU A C 1
ATOM 1430 O O . LEU A 1 181 ? 35.224 -17.950 -26.972 1.00 45.72 181 LEU A O 1
ATOM 1434 N N . TYR A 1 182 ? 33.125 -17.747 -27.737 1.00 41.19 182 TYR A N 1
ATOM 1435 C CA . TYR A 1 182 ? 32.326 -17.536 -26.511 1.00 41.19 182 TYR A CA 1
ATOM 1436 C C . TYR A 1 182 ? 30.833 -17.535 -26.883 1.00 41.19 182 TYR A C 1
ATOM 1438 O O . TYR A 1 182 ? 30.415 -16.978 -27.895 1.00 41.19 182 TYR A O 1
ATOM 1446 N N . SER A 1 183 ? 30.052 -18.270 -26.098 1.00 53.00 183 SER A N 1
ATOM 1447 C CA . SER A 1 183 ? 28.628 -18.545 -26.285 1.00 53.00 183 SER A CA 1
ATOM 1448 C C . SER A 1 183 ? 27.782 -17.304 -25.991 1.00 53.00 183 SER A C 1
ATOM 1450 O O . SER A 1 183 ? 27.962 -16.678 -24.951 1.00 53.00 183 SER A O 1
ATOM 1452 N N . GLY A 1 184 ? 26.854 -16.967 -26.887 1.00 39.50 184 GLY A N 1
ATOM 1453 C CA . GLY A 1 184 ? 25.959 -15.819 -26.724 1.00 39.50 184 GLY A CA 1
ATOM 1454 C C . GLY A 1 184 ? 25.393 -15.339 -28.054 1.00 39.50 184 GLY A C 1
ATOM 1455 O O . GLY A 1 184 ? 25.635 -14.216 -28.474 1.00 39.50 184 GLY A O 1
ATOM 1456 N N . SER A 1 185 ? 24.695 -16.228 -28.761 1.00 56.28 185 SER A N 1
ATOM 1457 C CA . SER A 1 185 ? 23.933 -15.884 -29.963 1.00 56.28 185 SER A CA 1
ATOM 1458 C C . SER A 1 185 ? 22.993 -14.715 -29.668 1.00 56.28 185 SER A C 1
ATOM 1460 O O . SER A 1 185 ? 22.206 -14.834 -28.738 1.00 56.28 185 SER A O 1
ATOM 1462 N N . HIS A 1 186 ? 23.048 -13.646 -30.469 1.00 47.34 186 HIS A N 1
ATOM 1463 C CA . HIS A 1 186 ? 21.879 -12.995 -31.076 1.00 47.34 186 HIS A CA 1
ATOM 1464 C C . HIS A 1 186 ? 22.323 -11.946 -32.107 1.00 47.34 186 HIS A C 1
ATOM 1466 O O . HIS A 1 186 ? 22.506 -10.768 -31.811 1.00 47.34 186 HIS A O 1
ATOM 1472 N N . ASN A 1 187 ? 22.428 -12.394 -33.362 1.00 41.41 187 ASN A N 1
ATOM 1473 C CA . ASN A 1 187 ? 22.284 -11.537 -34.534 1.00 41.41 187 ASN A CA 1
ATOM 1474 C C . ASN A 1 187 ? 20.911 -10.851 -34.471 1.00 41.41 187 ASN A C 1
ATOM 1476 O O . ASN A 1 187 ? 19.899 -11.476 -34.786 1.00 41.41 187 ASN A O 1
ATOM 1480 N N . ARG A 1 188 ? 20.853 -9.568 -34.106 1.00 43.56 188 ARG A N 1
ATOM 1481 C CA . ARG A 1 188 ? 19.676 -8.726 -34.369 1.00 43.56 188 ARG A CA 1
ATOM 1482 C C . ARG A 1 188 ? 19.796 -8.103 -35.753 1.00 43.56 188 ARG A C 1
ATOM 1484 O O . ARG A 1 188 ? 19.974 -6.906 -35.921 1.00 43.56 188 ARG A O 1
ATOM 1491 N N . SER A 1 189 ? 19.691 -8.962 -36.757 1.00 42.66 189 SER A N 1
ATOM 1492 C CA . SER A 1 189 ? 19.176 -8.573 -38.062 1.00 42.66 189 SER A CA 1
ATOM 1493 C C . SER A 1 189 ? 17.690 -8.242 -37.909 1.00 42.66 189 SER A C 1
ATOM 1495 O O . SER A 1 189 ? 16.933 -9.062 -37.386 1.00 42.66 189 SER A O 1
ATOM 1497 N N . ASN A 1 190 ? 17.303 -7.041 -38.343 1.00 49.88 190 ASN A N 1
ATOM 1498 C CA . ASN A 1 190 ? 15.932 -6.544 -38.472 1.00 49.88 190 ASN A CA 1
ATOM 1499 C C . ASN A 1 190 ? 14.895 -7.659 -38.687 1.00 49.88 190 ASN A C 1
ATOM 1501 O O . ASN A 1 190 ? 14.831 -8.252 -39.763 1.00 49.88 190 ASN A O 1
ATOM 1505 N N . SER A 1 191 ? 14.055 -7.914 -37.684 1.00 40.31 191 SER A N 1
ATOM 1506 C CA . SER A 1 191 ? 12.811 -8.656 -37.870 1.00 40.31 191 SER A CA 1
ATOM 1507 C C . SER A 1 191 ? 11.725 -8.100 -36.956 1.00 40.31 191 SER A C 1
ATOM 1509 O O . SER A 1 191 ? 11.868 -7.964 -35.744 1.00 40.31 191 SER A O 1
ATOM 1511 N N . ILE A 1 192 ? 10.650 -7.714 -37.622 1.00 46.97 192 ILE A N 1
ATOM 1512 C CA . ILE A 1 192 ? 9.303 -7.461 -37.134 1.00 46.97 192 ILE A CA 1
ATOM 1513 C C . ILE A 1 192 ? 8.933 -8.433 -35.997 1.00 46.97 192 ILE A C 1
ATOM 1515 O O . ILE A 1 192 ? 9.116 -9.639 -36.133 1.00 46.97 192 ILE A O 1
ATOM 1519 N N . SER A 1 193 ? 8.435 -7.880 -34.886 1.00 54.94 193 SER A N 1
ATOM 1520 C CA . SER A 1 193 ? 7.680 -8.527 -33.795 1.00 54.94 193 SER A CA 1
ATOM 1521 C C . SER A 1 193 ? 7.707 -10.068 -33.739 1.00 54.94 193 SER A C 1
ATOM 1523 O O . SER A 1 193 ? 6.725 -10.728 -34.083 1.00 54.94 193 SER A O 1
ATOM 1525 N N . MET A 1 194 ? 8.790 -10.670 -33.242 1.00 61.75 194 MET A N 1
ATOM 1526 C CA . MET A 1 194 ? 8.721 -12.074 -32.830 1.00 61.75 194 MET A CA 1
ATOM 1527 C C . MET A 1 194 ? 7.973 -12.161 -31.499 1.00 61.75 194 MET A C 1
ATOM 1529 O O . MET A 1 194 ? 8.471 -11.714 -30.464 1.00 61.75 194 MET A O 1
ATOM 1533 N N . LEU A 1 195 ? 6.771 -12.741 -31.532 1.00 70.81 195 LEU A N 1
ATOM 1534 C CA . LEU A 1 195 ? 6.087 -13.180 -30.320 1.00 70.81 195 LEU A CA 1
ATOM 1535 C C . LEU A 1 195 ? 7.024 -14.124 -29.541 1.00 70.81 195 LEU A C 1
ATOM 1537 O O . LEU A 1 195 ? 7.702 -14.954 -30.157 1.00 70.81 195 LEU A O 1
ATOM 1541 N N . PRO A 1 196 ? 7.086 -14.026 -28.200 1.00 77.19 196 PRO A N 1
ATOM 1542 C CA . PRO A 1 196 ? 7.871 -14.952 -27.391 1.00 77.19 196 PRO A CA 1
ATOM 1543 C C . PRO A 1 196 ? 7.470 -16.392 -27.708 1.00 77.19 196 PRO A C 1
ATOM 1545 O O . PRO A 1 196 ? 6.279 -16.662 -27.804 1.00 77.19 196 PRO A O 1
ATOM 1548 N N . THR A 1 197 ? 8.421 -17.323 -27.812 1.00 80.19 197 THR A N 1
ATOM 1549 C CA . THR A 1 197 ? 8.146 -18.739 -28.136 1.00 80.19 197 THR A CA 1
ATOM 1550 C C . THR A 1 197 ? 7.082 -19.347 -27.216 1.00 80.19 197 THR A C 1
ATOM 1552 O O . THR A 1 197 ? 6.944 -18.934 -26.061 1.00 80.19 197 THR A O 1
ATOM 1555 N N . GLU A 1 198 ? 6.341 -20.338 -27.687 1.00 81.75 198 GLU A N 1
ATOM 1556 C CA . GLU A 1 198 ? 5.417 -21.081 -26.836 1.00 81.75 198 GLU A CA 1
ATOM 1557 C C . GLU A 1 198 ? 6.170 -21.772 -25.675 1.00 81.75 198 GLU A C 1
ATOM 1559 O O . GLU A 1 198 ? 7.282 -22.280 -25.871 1.00 81.75 198 GLU A O 1
ATOM 1564 N N . PRO A 1 199 ? 5.638 -21.752 -24.439 1.00 83.50 199 PRO A N 1
ATOM 1565 C CA . PRO A 1 199 ? 6.238 -22.486 -23.331 1.00 83.50 199 PRO A CA 1
ATOM 1566 C C . PRO A 1 199 ? 6.158 -24.002 -23.577 1.00 83.50 199 PRO A C 1
ATOM 1568 O O . PRO A 1 199 ? 5.084 -24.540 -23.805 1.00 83.50 199 PRO A O 1
ATOM 1571 N N . GLN A 1 200 ? 7.289 -24.707 -23.460 1.00 82.19 200 GLN A N 1
ATOM 1572 C CA . GLN A 1 200 ? 7.352 -26.167 -23.667 1.00 82.19 200 GLN A CA 1
ATOM 1573 C C . GLN A 1 200 ? 6.598 -26.977 -22.602 1.00 82.19 200 GLN A C 1
ATOM 1575 O O . GLN A 1 200 ? 6.242 -28.128 -22.833 1.00 82.19 200 GLN A O 1
ATOM 1580 N N . ILE A 1 201 ? 6.402 -26.395 -21.418 1.00 80.44 201 ILE A N 1
ATOM 1581 C CA . ILE A 1 201 ? 5.752 -27.044 -20.282 1.00 80.44 201 ILE A CA 1
ATOM 1582 C C . ILE A 1 201 ? 4.651 -26.107 -19.794 1.00 80.44 201 ILE A C 1
ATOM 1584 O O . ILE A 1 201 ? 4.927 -25.037 -19.247 1.00 80.44 201 ILE A O 1
ATOM 1588 N N . PHE A 1 202 ? 3.404 -26.516 -20.002 1.00 84.81 202 PHE A N 1
ATOM 1589 C CA . PHE A 1 202 ? 2.222 -25.828 -19.502 1.00 84.81 202 PHE A CA 1
ATOM 1590 C C . PHE A 1 202 ? 1.226 -26.875 -19.003 1.00 84.81 202 PHE A C 1
ATOM 1592 O O . PHE A 1 202 ? 0.670 -27.624 -19.800 1.00 84.81 202 PHE A O 1
ATOM 1599 N N . HIS A 1 203 ? 1.054 -26.963 -17.683 1.00 83.75 203 HIS A N 1
ATOM 1600 C CA . HIS A 1 203 ? 0.114 -27.887 -17.053 1.00 83.75 203 HIS A CA 1
ATOM 1601 C C . HIS A 1 203 ? -0.496 -27.283 -15.780 1.00 83.75 203 HIS A C 1
ATOM 1603 O O . HIS A 1 203 ? 0.151 -26.489 -15.090 1.00 83.75 203 HIS A O 1
ATOM 1609 N N . GLY A 1 204 ? -1.715 -27.694 -15.429 1.00 88.75 204 GLY A N 1
ATOM 1610 C CA . GLY A 1 204 ? -2.390 -27.331 -14.174 1.00 88.75 204 GLY A CA 1
ATOM 1611 C C . GLY A 1 204 ? -3.009 -25.929 -14.151 1.00 88.75 204 GLY A C 1
ATOM 1612 O O . GLY A 1 204 ? -3.253 -25.391 -13.073 1.00 88.75 204 GLY A O 1
ATOM 1613 N N . ARG A 1 205 ? -3.210 -25.325 -15.326 1.00 90.81 205 ARG A N 1
ATOM 1614 C CA . ARG A 1 205 ? -3.811 -23.992 -15.544 1.00 90.81 205 ARG A CA 1
ATOM 1615 C C . ARG A 1 205 ? -4.777 -23.976 -16.737 1.00 90.81 205 ARG A C 1
ATOM 1617 O O . ARG A 1 205 ? -5.059 -22.929 -17.319 1.00 90.81 205 ARG A O 1
ATOM 1624 N N . GLU A 1 206 ? -5.236 -25.151 -17.155 1.00 92.56 206 GLU A N 1
ATOM 1625 C CA . GLU A 1 206 ? -6.094 -25.356 -18.321 1.00 92.56 206 GLU A CA 1
ATOM 1626 C C . GLU A 1 206 ? -7.491 -24.769 -18.090 1.00 92.56 206 GLU A C 1
ATOM 1628 O O . GLU A 1 206 ? -8.086 -24.222 -19.0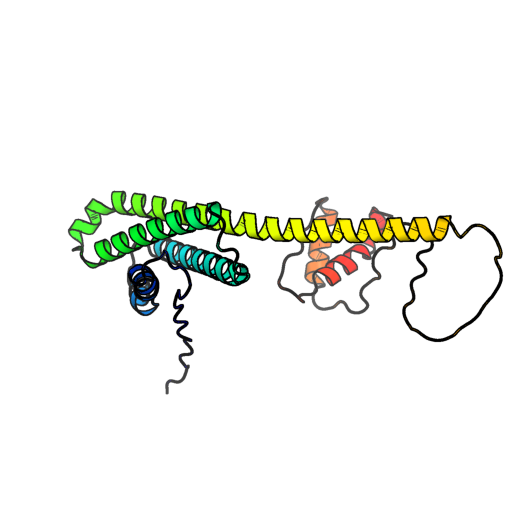18 1.00 92.56 206 GLU A O 1
ATOM 1633 N N . SER A 1 207 ? -7.987 -24.817 -16.848 1.00 92.19 207 SER A N 1
ATOM 1634 C CA . SER A 1 207 ? -9.239 -24.168 -16.446 1.00 92.19 207 SER A CA 1
ATOM 1635 C C . SER A 1 207 ? -9.188 -22.657 -16.651 1.00 92.19 207 SER A C 1
ATOM 1637 O O . SER A 1 207 ? -10.066 -22.089 -17.294 1.00 92.19 207 SER A O 1
ATOM 1639 N N . GLU A 1 208 ? -8.127 -22.007 -16.174 1.00 93.75 208 GLU A N 1
ATOM 1640 C CA . GLU A 1 208 ? -7.956 -20.562 -16.291 1.00 93.75 208 GLU A CA 1
ATOM 1641 C C . GLU A 1 208 ? -7.766 -20.141 -17.747 1.00 93.75 208 GLU A C 1
ATOM 1643 O O . GLU A 1 208 ? -8.287 -19.110 -18.165 1.00 93.75 208 GLU A O 1
ATOM 1648 N N . LEU A 1 209 ? -7.056 -20.947 -18.542 1.00 93.19 209 LEU A N 1
ATOM 1649 C CA . LEU A 1 209 ? -6.936 -20.718 -19.978 1.00 93.19 209 LEU A CA 1
ATOM 1650 C C . LEU A 1 209 ? -8.313 -20.742 -20.663 1.00 93.19 209 LEU A C 1
ATOM 1652 O O . LEU A 1 209 ? -8.616 -19.844 -21.449 1.00 93.19 209 LEU A O 1
ATOM 1656 N N . ALA A 1 210 ? -9.161 -21.723 -20.339 1.00 92.56 210 ALA A N 1
ATOM 1657 C CA . ALA A 1 210 ? -10.514 -21.823 -20.887 1.00 92.56 210 ALA A CA 1
ATOM 1658 C C . ALA A 1 210 ? -11.397 -20.626 -20.489 1.00 92.56 210 ALA A C 1
ATOM 1660 O O . ALA A 1 210 ? -12.114 -20.079 -21.332 1.00 92.56 210 ALA A O 1
ATOM 1661 N N . ASP A 1 211 ? -11.304 -20.176 -19.236 1.00 93.50 211 ASP A N 1
ATOM 1662 C CA . ASP A 1 211 ? -12.028 -18.998 -18.753 1.00 93.50 211 ASP A CA 1
ATOM 1663 C C . ASP A 1 211 ? -11.594 -17.730 -19.494 1.00 93.50 211 ASP A C 1
ATOM 1665 O O . ASP A 1 211 ? -12.433 -16.953 -19.955 1.00 93.50 211 ASP A O 1
ATOM 1669 N N . ILE A 1 212 ? -10.287 -17.542 -19.684 1.00 92.69 212 ILE A N 1
ATOM 1670 C CA . ILE A 1 212 ? -9.749 -16.391 -20.412 1.00 92.69 212 ILE A CA 1
ATOM 1671 C C . ILE A 1 212 ? -10.207 -16.405 -21.877 1.00 92.69 212 ILE A C 1
ATOM 1673 O O . ILE A 1 212 ? -10.635 -15.373 -22.394 1.00 92.69 212 ILE A O 1
ATOM 1677 N N . LEU A 1 213 ? -10.195 -17.563 -22.543 1.00 91.12 213 LEU A N 1
ATOM 1678 C CA . LEU A 1 213 ? -10.693 -17.694 -23.917 1.00 91.12 213 LEU A CA 1
ATOM 1679 C C . LEU A 1 213 ? -12.184 -17.359 -24.028 1.00 91.12 213 LEU A C 1
ATOM 1681 O O . LEU A 1 213 ? -12.610 -16.714 -24.986 1.00 91.12 213 LEU A O 1
ATOM 1685 N N . LYS A 1 214 ? -12.985 -17.747 -23.031 1.00 91.31 214 LYS A N 1
ATOM 1686 C CA . LYS A 1 214 ? -14.404 -17.383 -22.967 1.00 91.31 214 LYS A CA 1
ATOM 1687 C C . LYS A 1 214 ? -14.591 -15.868 -22.871 1.00 91.31 214 LYS A C 1
ATOM 1689 O O . LYS A 1 214 ? -15.453 -15.331 -23.561 1.00 91.31 214 LYS A O 1
ATOM 1694 N N . LEU A 1 215 ? -13.778 -15.185 -22.064 1.00 89.88 215 LEU A N 1
ATOM 1695 C CA . LEU A 1 215 ? -13.806 -13.723 -21.936 1.00 89.88 215 LEU A CA 1
ATOM 1696 C C . LEU A 1 215 ? -13.395 -13.023 -23.243 1.00 89.88 215 LEU A C 1
ATOM 1698 O O . LEU A 1 215 ? -14.018 -12.035 -23.631 1.00 89.88 215 LEU A O 1
ATOM 1702 N N . PHE A 1 216 ? -12.404 -13.561 -23.960 1.00 87.38 216 PHE A N 1
ATOM 1703 C CA . PHE A 1 216 ? -12.024 -13.068 -25.290 1.00 87.38 216 PHE A CA 1
ATOM 1704 C C . PHE A 1 216 ? -13.164 -13.208 -26.305 1.00 87.38 216 PHE A C 1
ATOM 1706 O O . PHE A 1 216 ? -13.490 -12.246 -26.997 1.00 87.38 216 PHE A O 1
ATOM 1713 N N . ASN A 1 217 ? -13.842 -14.359 -26.332 1.00 85.56 217 ASN A N 1
ATOM 1714 C CA . ASN A 1 217 ? -15.006 -14.581 -27.199 1.00 85.56 217 ASN A CA 1
ATOM 1715 C C . ASN A 1 217 ? -16.196 -13.663 -26.863 1.00 85.56 217 ASN A C 1
ATOM 1717 O O . ASN A 1 217 ? -17.048 -13.416 -27.711 1.00 85.56 217 ASN A O 1
ATOM 1721 N N . GLN A 1 218 ? -16.258 -13.144 -25.634 1.00 86.81 218 GLN A N 1
ATOM 1722 C CA . GLN A 1 218 ? -17.241 -12.144 -25.207 1.00 86.81 218 GLN A CA 1
ATOM 1723 C C . GLN A 1 218 ? -16.854 -10.708 -25.606 1.00 86.81 218 GLN A C 1
ATOM 1725 O O . GLN A 1 218 ? -17.602 -9.776 -25.316 1.00 86.81 218 GLN A O 1
ATOM 1730 N N . GLY A 1 219 ? -15.709 -10.514 -26.270 1.00 83.81 219 GLY A N 1
ATOM 1731 C CA . GLY A 1 219 ? -15.249 -9.213 -26.759 1.00 83.81 219 GLY A CA 1
ATOM 1732 C C . GLY A 1 219 ? -14.610 -8.330 -25.687 1.00 83.81 219 GLY A C 1
ATOM 1733 O O . GLY A 1 219 ? -14.548 -7.113 -25.857 1.00 83.81 219 GLY A O 1
ATOM 1734 N N . ILE A 1 220 ? -14.147 -8.906 -24.572 1.00 81.56 220 ILE A N 1
ATOM 1735 C CA . ILE A 1 220 ? -13.501 -8.136 -23.504 1.00 81.56 220 ILE A CA 1
ATOM 1736 C C . ILE A 1 220 ? -12.090 -7.728 -23.959 1.00 81.56 220 ILE A C 1
ATOM 1738 O O . ILE A 1 220 ? -11.251 -8.597 -24.193 1.00 81.56 220 ILE A O 1
ATOM 1742 N N . PRO A 1 221 ? -11.778 -6.420 -24.050 1.00 76.31 221 PRO A N 1
ATOM 1743 C CA . PRO A 1 221 ? -10.549 -5.954 -24.694 1.00 76.31 221 PRO A CA 1
ATOM 1744 C C . PRO A 1 221 ? -9.299 -6.071 -23.813 1.00 76.31 221 PRO A C 1
ATOM 1746 O O . PRO A 1 221 ? -8.184 -5.934 -24.310 1.00 76.31 221 PRO A O 1
ATOM 1749 N N . LYS A 1 222 ? -9.458 -6.236 -22.492 1.00 86.50 222 LYS A N 1
ATOM 1750 C CA . LYS A 1 222 ? -8.349 -6.227 -21.529 1.00 86.50 222 LYS A CA 1
ATOM 1751 C C . LYS A 1 222 ? -8.592 -7.244 -20.426 1.00 86.50 222 LYS A C 1
ATOM 1753 O O . LYS A 1 222 ? -9.593 -7.165 -19.721 1.00 86.50 222 LYS A O 1
ATOM 1758 N N . ILE A 1 223 ? -7.641 -8.154 -20.255 1.00 88.62 223 ILE A N 1
ATOM 1759 C CA . ILE A 1 223 ? -7.665 -9.184 -19.217 1.00 88.62 223 ILE A CA 1
ATOM 1760 C C . ILE A 1 223 ? -6.379 -9.062 -18.405 1.00 88.62 223 ILE A C 1
ATOM 1762 O O . ILE A 1 223 ? -5.287 -8.975 -18.964 1.00 88.62 223 ILE A O 1
ATOM 1766 N N . VAL A 1 224 ? -6.516 -9.029 -17.080 1.00 92.06 224 VAL A N 1
ATOM 1767 C CA . VAL A 1 224 ? -5.391 -8.902 -16.148 1.00 92.06 224 VAL A CA 1
ATOM 1768 C C . VAL A 1 224 ? -5.197 -10.231 -15.423 1.00 92.06 224 VAL A C 1
ATOM 1770 O O . VAL A 1 224 ? -6.119 -10.728 -14.783 1.00 92.06 224 VAL A O 1
ATOM 1773 N N . ILE A 1 225 ? -3.991 -10.800 -15.504 1.00 92.69 225 ILE A N 1
ATOM 1774 C CA . ILE A 1 225 ? -3.624 -12.052 -14.826 1.00 92.69 225 ILE A CA 1
ATOM 1775 C C . ILE A 1 225 ? -2.859 -11.705 -13.542 1.00 92.69 225 ILE A C 1
ATOM 1777 O O . ILE A 1 225 ? -1.713 -11.257 -13.597 1.00 92.69 225 ILE A O 1
ATOM 1781 N N . LEU A 1 226 ? -3.484 -11.913 -12.380 1.00 91.81 226 LEU A N 1
ATOM 1782 C CA . LEU A 1 226 ? -2.921 -11.592 -11.060 1.00 91.81 226 LEU A CA 1
ATOM 1783 C C . LEU A 1 226 ? -2.491 -12.852 -10.294 1.00 91.81 226 LEU A C 1
ATOM 1785 O O . LEU A 1 226 ? -2.990 -13.948 -10.533 1.00 91.81 226 LEU A O 1
ATOM 1789 N N . GLY A 1 227 ? -1.545 -12.702 -9.363 1.00 91.50 227 GLY A N 1
ATOM 1790 C CA . GLY A 1 227 ? -1.076 -13.793 -8.501 1.00 91.50 227 GLY A CA 1
ATOM 1791 C C . GLY A 1 227 ? 0.368 -13.624 -8.025 1.00 91.50 227 GLY A C 1
ATOM 1792 O O . GLY A 1 227 ? 1.119 -12.804 -8.558 1.00 91.50 227 GLY A O 1
ATOM 1793 N N . ALA A 1 228 ? 0.777 -14.436 -7.047 1.00 88.00 228 ALA A N 1
ATOM 1794 C CA . ALA A 1 228 ? 2.123 -14.415 -6.468 1.00 88.00 228 ALA A CA 1
ATOM 1795 C C . 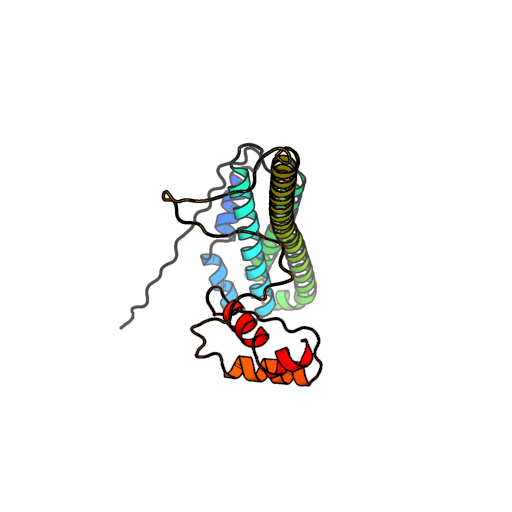ALA A 1 228 ? 3.240 -14.706 -7.498 1.00 88.00 228 ALA A C 1
ATOM 1797 O O . ALA A 1 228 ? 2.992 -15.198 -8.609 1.00 88.00 228 ALA A O 1
ATOM 1798 N N . GLY A 1 229 ? 4.487 -14.367 -7.155 1.00 91.12 229 GLY A N 1
ATOM 1799 C CA . GLY A 1 229 ? 5.669 -14.695 -7.964 1.00 91.12 229 GLY A CA 1
ATOM 1800 C C . GLY A 1 229 ? 5.787 -16.204 -8.216 1.00 91.12 229 GLY A C 1
ATOM 1801 O O . GLY A 1 229 ? 5.375 -17.002 -7.384 1.00 91.12 229 GLY A O 1
ATOM 1802 N N . GLY A 1 230 ? 6.279 -16.606 -9.391 1.00 87.69 230 GLY A N 1
ATOM 1803 C CA . GLY A 1 230 ? 6.459 -18.027 -9.737 1.00 87.69 230 GLY A CA 1
ATOM 1804 C C . GLY A 1 230 ? 5.183 -18.813 -10.082 1.00 87.69 230 GLY A C 1
ATOM 1805 O O . GLY A 1 230 ? 5.281 -19.939 -10.547 1.00 87.69 230 GLY A O 1
ATOM 1806 N N . MET A 1 231 ? 3.988 -18.226 -9.964 1.00 89.19 231 MET A N 1
ATOM 1807 C CA . MET A 1 231 ? 2.705 -18.922 -10.198 1.00 89.19 231 MET A CA 1
ATOM 1808 C C . MET A 1 231 ? 2.385 -19.266 -11.667 1.00 89.19 231 MET A C 1
ATOM 1810 O O . MET A 1 231 ? 1.285 -19.741 -11.950 1.00 89.19 231 MET A O 1
ATOM 1814 N N . GLY A 1 232 ? 3.300 -18.993 -12.603 1.00 88.62 232 GLY A N 1
ATOM 1815 C CA . GLY A 1 232 ? 3.114 -19.294 -14.028 1.00 88.62 232 GLY A CA 1
ATOM 1816 C C . GLY A 1 232 ? 2.292 -18.269 -14.819 1.00 88.62 232 GLY A C 1
ATOM 1817 O O . GLY A 1 232 ? 1.861 -18.574 -15.924 1.00 88.62 232 GLY A O 1
ATOM 1818 N N . LYS A 1 233 ? 2.091 -17.044 -14.306 1.00 94.81 233 LYS A N 1
ATOM 1819 C CA . LYS A 1 233 ? 1.299 -15.987 -14.979 1.00 94.81 233 LYS A CA 1
ATOM 1820 C C . LYS A 1 233 ? 1.801 -15.671 -16.391 1.00 94.81 233 LYS A C 1
ATOM 1822 O O . LYS A 1 233 ? 1.026 -15.645 -17.339 1.00 94.81 233 LYS A O 1
ATOM 1827 N N . THR A 1 234 ? 3.111 -15.471 -16.529 1.00 91.00 234 THR A N 1
ATOM 1828 C CA . THR A 1 234 ? 3.752 -15.198 -17.822 1.00 91.00 234 THR A CA 1
ATOM 1829 C C . THR A 1 234 ? 3.653 -16.400 -18.757 1.00 91.00 234 THR A C 1
ATOM 1831 O O . THR A 1 234 ? 3.461 -16.221 -19.955 1.00 91.00 234 THR A O 1
ATOM 1834 N N . SER A 1 235 ? 3.739 -17.622 -18.223 1.00 91.38 235 SER A N 1
ATOM 1835 C CA . SER A 1 235 ? 3.556 -18.844 -19.010 1.00 91.38 235 SER A CA 1
ATOM 1836 C C . SER A 1 235 ? 2.125 -18.950 -19.536 1.00 91.38 235 SER A C 1
ATOM 1838 O O . SER A 1 235 ? 1.954 -19.143 -20.730 1.00 91.38 235 SER A O 1
ATOM 1840 N N . LEU A 1 236 ? 1.113 -18.711 -18.692 1.00 92.62 236 LEU A N 1
ATOM 1841 C CA . LEU A 1 236 ? -0.300 -18.672 -19.088 1.00 92.62 236 LEU A CA 1
ATOM 1842 C C . LEU A 1 236 ? -0.568 -17.621 -20.172 1.00 92.62 236 LEU A C 1
ATOM 1844 O O . LEU A 1 236 ? -1.216 -17.924 -21.170 1.00 92.62 236 LEU A O 1
ATOM 1848 N N . ALA A 1 237 ? -0.024 -16.411 -20.015 1.00 92.25 237 ALA A N 1
ATOM 1849 C CA . ALA A 1 237 ? -0.145 -15.359 -21.022 1.00 92.25 237 ALA A CA 1
ATOM 1850 C C . ALA A 1 237 ? 0.482 -15.772 -22.365 1.00 92.25 237 ALA A C 1
ATOM 1852 O O . ALA A 1 237 ? -0.104 -15.536 -23.417 1.00 92.25 237 ALA A O 1
ATOM 1853 N N . ARG A 1 238 ? 1.655 -16.419 -22.343 1.00 91.44 238 ARG A N 1
ATOM 1854 C CA . ARG A 1 238 ? 2.310 -16.909 -23.565 1.00 91.44 238 ARG A CA 1
ATOM 1855 C C . ARG A 1 238 ? 1.519 -18.035 -24.222 1.00 91.44 238 ARG A C 1
ATOM 1857 O O . ARG A 1 238 ? 1.344 -17.986 -25.430 1.00 91.44 238 ARG A O 1
ATOM 1864 N N . THR A 1 239 ? 1.010 -18.999 -23.457 1.00 90.69 239 THR A N 1
ATOM 1865 C CA . THR A 1 239 ? 0.157 -20.072 -23.994 1.00 90.69 239 THR A CA 1
ATOM 1866 C C . THR A 1 239 ? -1.091 -19.506 -24.667 1.00 90.69 239 THR A C 1
ATOM 1868 O O . THR A 1 239 ? -1.463 -19.941 -25.750 1.00 90.69 239 THR A O 1
ATOM 1871 N N . LEU A 1 240 ? -1.713 -18.487 -24.067 1.00 91.06 240 LEU A N 1
ATOM 1872 C CA . LEU A 1 240 ? -2.872 -17.816 -24.648 1.00 91.06 240 LEU A CA 1
ATOM 1873 C C . LEU A 1 240 ? -2.555 -17.139 -25.992 1.00 91.06 240 LEU A C 1
ATOM 1875 O O . LEU A 1 240 ? -3.364 -17.221 -26.911 1.00 91.06 240 LEU A O 1
ATOM 1879 N N . LEU A 1 241 ? -1.389 -16.494 -26.120 1.00 89.31 241 LEU A N 1
ATOM 1880 C CA . LEU A 1 241 ? -0.970 -15.826 -27.362 1.00 89.31 241 LEU A CA 1
ATOM 1881 C C . LEU A 1 241 ? -0.792 -16.797 -28.539 1.00 89.31 241 LEU A C 1
ATOM 1883 O O . LEU A 1 241 ? -1.051 -16.419 -29.678 1.00 89.31 241 LEU A O 1
ATOM 1887 N N . HIS A 1 242 ? -0.370 -18.034 -28.264 1.00 89.12 242 HIS A N 1
ATOM 1888 C CA . HIS A 1 242 ? -0.221 -19.095 -29.272 1.00 89.12 242 HIS A CA 1
ATOM 1889 C C . HIS A 1 242 ? -1.484 -19.945 -29.443 1.00 89.12 242 HIS A C 1
ATOM 1891 O O . HIS A 1 242 ? -1.496 -20.887 -30.233 1.00 89.12 242 HIS A O 1
ATOM 1897 N N . HIS A 1 243 ? -2.558 -19.639 -28.712 1.00 88.81 243 HIS A N 1
ATOM 1898 C CA . HIS A 1 243 ? -3.781 -20.420 -28.791 1.00 88.81 243 HIS A CA 1
ATOM 1899 C C . HIS A 1 243 ? -4.454 -20.221 -30.163 1.00 88.81 243 HIS A C 1
ATOM 1901 O O . HIS A 1 243 ? -4.695 -19.075 -30.556 1.00 88.81 243 HIS A O 1
ATOM 1907 N N . PRO A 1 244 ? -4.866 -21.298 -30.865 1.00 86.69 244 PRO A N 1
ATOM 1908 C CA . PRO A 1 244 ? -5.341 -21.227 -32.252 1.00 86.69 244 PRO A CA 1
ATOM 1909 C C . PRO A 1 244 ? -6.503 -20.248 -32.457 1.00 86.69 244 PRO A C 1
ATOM 1911 O O . PRO A 1 244 ? -6.533 -19.533 -33.453 1.00 86.69 244 PRO A O 1
ATOM 1914 N N . ASN A 1 245 ? -7.427 -20.158 -31.494 1.00 83.00 245 ASN A N 1
ATOM 1915 C CA . ASN A 1 245 ? -8.554 -19.216 -31.554 1.00 83.00 245 ASN A CA 1
ATOM 1916 C C . ASN A 1 245 ? -8.117 -17.741 -31.554 1.00 83.00 245 ASN A C 1
ATOM 1918 O O . ASN A 1 245 ? -8.765 -16.919 -32.190 1.00 83.00 245 ASN A O 1
ATOM 1922 N N . ILE A 1 246 ? -7.041 -17.408 -30.836 1.00 84.94 246 ILE A N 1
ATOM 1923 C CA . ILE A 1 246 ? -6.519 -16.040 -30.751 1.00 84.94 246 ILE A CA 1
ATOM 1924 C C . ILE A 1 246 ? -5.674 -15.740 -31.986 1.00 84.94 246 ILE A C 1
ATOM 1926 O O . ILE A 1 246 ? -5.841 -14.692 -32.605 1.00 84.94 246 ILE A O 1
ATOM 1930 N N . THR A 1 247 ? -4.820 -16.681 -32.394 1.00 84.06 247 THR A N 1
ATOM 1931 C CA . THR A 1 247 ? -4.015 -16.540 -33.611 1.00 84.06 247 THR A CA 1
ATOM 1932 C C . THR A 1 247 ? -4.902 -16.344 -34.840 1.00 84.06 247 THR A C 1
ATOM 1934 O O . THR A 1 247 ? -4.649 -15.439 -35.620 1.00 84.06 247 THR A O 1
ATOM 1937 N N . ALA A 1 248 ? -6.005 -17.088 -34.968 1.00 82.69 248 ALA A N 1
ATOM 1938 C CA . ALA A 1 248 ? -6.947 -16.924 -36.077 1.00 82.69 248 ALA A CA 1
ATOM 1939 C C . ALA A 1 248 ? -7.640 -15.545 -36.128 1.00 82.69 248 ALA A C 1
ATOM 1941 O O . ALA A 1 248 ? -8.137 -15.157 -37.180 1.00 82.69 248 ALA A O 1
ATOM 1942 N N . GLN A 1 249 ? -7.712 -14.821 -35.007 1.00 78.69 249 GLN A N 1
ATOM 1943 C CA . GLN A 1 249 ? -8.408 -13.534 -34.913 1.00 78.69 249 GLN A CA 1
ATOM 1944 C C . GLN A 1 249 ? -7.485 -12.325 -35.154 1.00 78.69 249 GLN A C 1
ATOM 1946 O O . GLN A 1 249 ? -7.972 -11.258 -35.524 1.00 78.69 249 GLN A O 1
ATOM 1951 N N . TYR A 1 250 ? -6.177 -12.472 -34.924 1.00 74.06 250 TYR A N 1
ATOM 1952 C CA . TYR A 1 250 ? -5.216 -11.359 -34.891 1.00 74.06 250 TYR A CA 1
ATOM 1953 C C . TYR A 1 250 ? -4.017 -11.518 -35.840 1.00 74.06 250 TYR A C 1
ATOM 1955 O O . TYR A 1 250 ? -3.100 -10.696 -35.792 1.00 74.06 250 TYR A O 1
ATOM 1963 N N . GLN A 1 251 ? -4.009 -12.560 -36.671 1.00 57.06 251 GLN A N 1
ATOM 1964 C CA . GLN A 1 251 ? -3.006 -12.801 -37.710 1.00 57.06 251 GLN A CA 1
ATOM 1965 C C . GLN A 1 251 ? -3.501 -12.295 -39.067 1.00 57.06 251 GLN A C 1
ATOM 1967 O O . GLN A 1 251 ? -2.664 -11.725 -39.802 1.00 57.06 251 GLN A O 1
#

Foldseek 3Di:
DDDDDDDDDPPPPQPPDDPPPPSVLSVCVSVLLPCVLVVVLVVDPPPSVLVVLLNVLLVLLVVLVVVQVVVCVPVPDDDPVVVVLVVLSSVLVVLVSVLVVVVVPDDPVVCVVCVVVSVVSSVVSSVSSVVSNCVSVVVVVVVVVVVVVVVVVVVVVVVVVVVVVVVVPPDDDDDDDDDDDDDDDDDPDDDDDDQPDQDPDDDDCVVVLVVVVVCVVVVPPDDDQDDDPPPCSVNSVSNSCPDPVNVVVPD

Radius of gyration: 29.05 Å; chains: 1; bounding box: 59×50×80 Å

Secondary structure (DSSP, 8-state):
------------------TTS-HHHHHHHHHHS-HHHHGGGGT--SSHHHHHHHHHHHHHHHHHHHHHHHHGGGTT---HHHHHHHHHHHHHHHHHHHHHHHHHT--HHHHHHTHHHHHHHHHHHHHHHHHHHHHHHHHHHHHHHHHHHHHHHHHHHHHHHHHHHHHTT-SS-------------------S--PPPPPS---S-HHHHHHHHHHHHTT-S-------TTSSHHHHHHHHHT-HHHHHHH-

Organism: NCBI:txid1745969

pLDDT: mean 70.91, std 18.29, range [28.33, 94.81]